Protein AF-A0A8T6LVA9-F1 (afdb_monomer)

Mean predicted aligned error: 9.47 Å

Secondary structure (DSSP, 8-state):
-----S-HHHHHHHHHGGGS--SS-GGGPPPSS-HHHH-GGGHHHHHHHHHHHHHHHHHHHH--HHHHHHHHHHHHHHHHHH--HHHHT---TT--HHHHHHHS-HHHHHHHHHHHHHHHHHHHHHHHH-TTTHHHHHHHHHHHHHHHHHHHHHHSS-TTTTTT--HHHHHHHHHHHHHHHHHHHHHHHHHHHHHHHHHHHHS--SSHHHHHHHHHHT--HHHHHHHHHHHHHHHHHHHHHHHHHHTSS---HHHHHHHHHHHHHHHHHHHHHHHHHHHHH-SS-----HHHHHHHHHHTT-SPP----

Nearest PDB structures (foldseek):
  6a94-assembly2_B  TM=1.632E-01  e=6.017E+00  Homo sapiens

Solvent-accessible surface area (backbone atoms only — not comparable to full-atom values): 16974 Å² total; per-residue (Å²): 136,85,89,78,79,92,61,69,63,65,60,52,55,64,62,62,56,72,76,78,58,66,97,64,59,60,88,76,48,73,55,94,57,69,43,40,79,80,39,73,87,35,41,67,55,30,54,36,50,26,41,43,50,44,53,50,55,49,44,71,74,66,57,49,71,67,54,56,51,44,48,49,40,41,43,50,16,48,48,40,58,70,64,38,70,55,62,62,62,26,58,63,87,88,47,60,70,71,64,26,64,74,67,50,56,70,68,49,51,51,37,43,53,51,13,53,53,29,46,53,48,31,53,53,48,50,42,68,76,30,70,56,40,29,69,60,52,52,48,52,55,50,41,51,54,47,45,35,50,16,29,40,43,33,30,73,84,30,52,56,61,78,60,90,63,54,73,79,60,34,48,69,16,49,52,44,45,52,54,42,52,52,52,52,52,49,50,56,46,16,52,53,40,33,50,54,49,48,44,61,73,78,51,66,53,94,49,65,65,61,32,53,50,56,53,56,62,65,59,53,64,31,56,52,50,50,51,52,50,36,55,50,26,48,46,48,13,21,39,21,42,32,46,24,60,52,67,42,66,44,74,49,52,68,29,44,54,46,17,52,55,30,42,53,55,30,49,60,47,52,50,49,65,50,46,53,58,42,66,73,56,58,86,87,53,73,73,41,38,65,69,59,50,50,53,48,34,54,75,70,62,72,53,82,76,77,83,87,125

Foldseek 3Di:
DDPDDPPPPVVVVVQVPQQPDDVDFLVVFFFPDPVVVVPVVCVVVSLLRSVLVSLVVSCVVPDDPLLVVLLVLQLLLLCLQQDAPCLQQLHDPVQDDPRRLVPDDPVNNVSNVSSVVSVVVSLVSCCVVQVQCNVVLVVVVVLLVLLLVLLLQQLVVPLPPPPPGDPVSNVSSVVSVVVSVVVLVQLVQLLVQLLVVLLVPPVDDPDPVSSVSSCSRSDCPNLVVLSVLLVVLSNLLSNLSSSQSSVSRNPPVVSSVSNSVSSSVSSVSSSSNSPSSDSNNRPDGHRGHPVVVVVVCVVVVNDPDPPDD

Structure (mmCIF, N/CA/C/O backbone):
data_AF-A0A8T6LVA9-F1
#
_entry.id   AF-A0A8T6LVA9-F1
#
loop_
_atom_site.group_PDB
_atom_site.id
_atom_site.type_symbol
_atom_site.label_atom_id
_atom_site.label_alt_id
_atom_site.label_comp_id
_atom_site.label_asym_id
_atom_site.label_entity_id
_atom_site.label_seq_id
_atom_site.pdbx_PDB_ins_code
_atom_site.Cartn_x
_atom_site.Cartn_y
_atom_site.Cartn_z
_atom_site.occupancy
_atom_site.B_iso_or_equiv
_atom_site.auth_seq_id
_atom_site.auth_comp_id
_atom_site.auth_asym_id
_atom_site.auth_atom_id
_atom_site.pdbx_PDB_model_num
ATOM 1 N N . MET A 1 1 ? 40.516 34.828 -22.899 1.00 38.91 1 MET A N 1
ATOM 2 C CA . MET A 1 1 ? 40.259 33.741 -23.861 1.00 38.91 1 MET A CA 1
ATOM 3 C C . MET A 1 1 ? 40.251 32.469 -23.042 1.00 38.91 1 MET A C 1
ATOM 5 O O . MET A 1 1 ? 41.207 32.229 -22.321 1.00 38.91 1 MET A O 1
ATOM 9 N N . SER A 1 2 ? 39.085 31.847 -22.993 1.00 31.59 2 SER A N 1
ATOM 10 C CA . SER A 1 2 ? 38.591 30.887 -22.008 1.00 31.59 2 SER A CA 1
ATOM 11 C C . SER A 1 2 ? 39.253 29.511 -22.097 1.00 31.59 2 SER A C 1
ATOM 13 O O . SER A 1 2 ? 39.227 28.889 -23.154 1.00 31.59 2 SER A O 1
ATOM 15 N N . GLU A 1 3 ? 39.754 29.010 -20.968 1.00 35.38 3 GLU A N 1
ATOM 16 C CA . GLU A 1 3 ? 39.828 27.572 -20.688 1.00 35.38 3 GLU A CA 1
ATOM 17 C C . GLU A 1 3 ? 38.582 27.204 -19.875 1.00 35.38 3 GLU A C 1
ATOM 19 O O . GLU A 1 3 ? 38.531 27.384 -18.659 1.00 35.38 3 GLU A O 1
ATOM 24 N N . GLU A 1 4 ? 37.537 26.753 -20.570 1.00 35.88 4 GLU A N 1
ATOM 25 C CA . GLU A 1 4 ? 36.336 26.186 -19.961 1.00 35.88 4 GLU A CA 1
ATOM 26 C C . GLU A 1 4 ? 36.408 24.652 -19.988 1.00 35.88 4 GLU A C 1
ATOM 28 O O . GLU A 1 4 ? 36.314 24.015 -21.032 1.00 35.88 4 GLU A O 1
ATOM 33 N N . VAL A 1 5 ? 36.592 24.086 -18.793 1.00 39.66 5 VAL A N 1
ATOM 34 C CA . VAL A 1 5 ? 35.784 23.000 -18.212 1.00 39.66 5 VAL A CA 1
ATOM 35 C C . VAL A 1 5 ? 35.449 21.815 -19.138 1.00 39.66 5 VAL A C 1
ATOM 37 O O . VAL A 1 5 ? 34.353 21.697 -19.679 1.00 39.66 5 VAL A O 1
ATOM 40 N N . SER A 1 6 ? 36.338 20.818 -19.175 1.00 43.78 6 SER A N 1
ATOM 41 C CA . SER A 1 6 ? 36.069 19.472 -19.710 1.00 43.78 6 SER A CA 1
ATOM 42 C C . SER A 1 6 ? 35.376 18.540 -18.694 1.00 43.78 6 SER A C 1
ATOM 44 O O . SER A 1 6 ? 35.713 17.361 -18.597 1.00 43.78 6 SER A O 1
ATOM 46 N N . ALA A 1 7 ? 34.434 19.057 -17.901 1.00 46.59 7 ALA A N 1
ATOM 47 C CA . ALA A 1 7 ? 33.734 18.296 -16.857 1.00 46.59 7 ALA A CA 1
ATOM 48 C C . ALA A 1 7 ? 32.294 17.808 -17.169 1.00 46.59 7 ALA A C 1
ATOM 50 O O . ALA A 1 7 ? 31.824 16.951 -16.420 1.00 46.59 7 ALA A O 1
ATOM 51 N N . PRO A 1 8 ? 31.557 18.247 -18.217 1.00 39.22 8 PRO A N 1
ATOM 52 C CA . PRO A 1 8 ? 30.156 17.831 -18.352 1.00 39.22 8 PRO A CA 1
ATOM 53 C C . PRO A 1 8 ? 29.971 16.461 -19.027 1.00 39.22 8 PRO A C 1
ATOM 55 O O . PRO A 1 8 ? 28.928 15.839 -18.845 1.00 39.22 8 PRO A O 1
ATOM 58 N N . LEU A 1 9 ? 30.964 15.953 -19.772 1.00 38.69 9 LEU A N 1
ATOM 59 C CA . LEU A 1 9 ? 30.794 14.717 -20.550 1.00 38.69 9 LEU A CA 1
ATOM 60 C C . LEU A 1 9 ? 30.955 13.436 -19.712 1.00 38.69 9 LEU A C 1
ATOM 62 O O . LEU A 1 9 ? 30.237 12.471 -19.933 1.00 38.69 9 LEU A O 1
ATOM 66 N N . GLN A 1 10 ? 31.854 13.417 -18.722 1.00 32.19 10 GLN A N 1
ATOM 67 C CA . GLN A 1 10 ? 32.074 12.220 -17.892 1.00 32.19 10 GLN A CA 1
ATOM 68 C C . GLN A 1 10 ? 30.939 11.967 -16.895 1.00 32.19 10 GLN A C 1
ATOM 70 O O . GLN A 1 10 ? 30.604 10.817 -16.636 1.00 32.19 10 GLN A O 1
ATOM 75 N N . VAL A 1 11 ? 30.301 13.020 -16.375 1.00 38.16 11 VAL A N 1
ATOM 76 C CA . VAL A 1 11 ? 29.155 12.864 -15.464 1.00 38.16 11 VAL A CA 1
ATOM 77 C C . VAL A 1 11 ? 27.911 12.399 -16.226 1.00 38.16 11 VAL A C 1
ATOM 79 O O . VAL A 1 11 ? 27.164 11.581 -15.705 1.00 38.16 11 VAL A O 1
ATOM 82 N N . ALA A 1 12 ? 27.712 12.846 -17.471 1.00 36.97 12 ALA A N 1
ATOM 83 C CA . ALA A 1 12 ? 26.594 12.399 -18.303 1.00 36.97 12 ALA A CA 1
ATOM 84 C C . ALA A 1 12 ? 26.735 10.928 -18.740 1.00 36.97 12 ALA A C 1
ATOM 86 O O . ALA A 1 12 ? 25.768 10.177 -18.656 1.00 36.97 12 ALA A O 1
ATOM 87 N N . VAL A 1 13 ? 27.947 10.493 -19.106 1.00 36.44 13 VAL A N 1
ATOM 88 C CA . VAL A 1 13 ? 28.208 9.100 -19.514 1.00 36.44 13 VAL A CA 1
ATOM 89 C C . VAL A 1 13 ? 28.093 8.126 -18.332 1.00 36.44 13 VAL A C 1
ATOM 91 O O . VAL A 1 13 ? 27.564 7.033 -18.503 1.00 36.44 13 VAL A O 1
ATOM 94 N N . MET A 1 14 ? 28.473 8.528 -17.111 1.00 34.03 14 MET A N 1
ATOM 95 C CA . MET A 1 14 ? 28.251 7.684 -15.923 1.00 34.03 14 MET A CA 1
ATOM 96 C C . MET A 1 14 ? 26.780 7.614 -15.475 1.00 34.03 14 MET A C 1
ATOM 98 O O . MET A 1 14 ? 26.413 6.698 -14.745 1.00 34.03 14 MET A O 1
ATOM 102 N N . VAL A 1 15 ? 25.928 8.561 -15.889 1.00 39.72 15 VAL A N 1
ATOM 103 C CA . VAL A 1 15 ? 24.480 8.537 -15.600 1.00 39.72 15 VAL A CA 1
ATOM 104 C C . VAL A 1 15 ? 23.711 7.717 -16.649 1.00 39.72 15 VAL A C 1
ATOM 106 O O . VAL A 1 15 ? 22.668 7.148 -16.332 1.00 39.72 15 VAL A O 1
ATOM 109 N N . GLU A 1 16 ? 24.242 7.584 -17.869 1.00 35.25 16 GLU A N 1
ATOM 110 C CA . GLU A 1 16 ? 23.698 6.710 -18.923 1.00 35.25 16 GLU A CA 1
ATOM 111 C C . GLU A 1 16 ? 23.949 5.206 -18.683 1.00 35.25 16 GLU A C 1
ATOM 113 O O . GLU A 1 16 ? 23.194 4.372 -19.188 1.00 35.25 16 GLU A O 1
ATOM 118 N N . GLU A 1 17 ? 24.966 4.830 -17.898 1.00 36.41 17 GLU A N 1
ATOM 119 C CA . GLU A 1 17 ? 25.334 3.420 -17.672 1.00 36.41 17 GLU A CA 1
ATOM 120 C C . GLU A 1 17 ? 24.403 2.644 -16.711 1.00 36.41 17 GLU A C 1
ATOM 122 O O . GLU A 1 17 ? 24.346 1.417 -16.795 1.00 36.41 17 GLU A O 1
ATOM 127 N N . ASP A 1 18 ? 23.618 3.300 -15.847 1.00 44.03 18 ASP A N 1
ATOM 128 C CA . ASP A 1 18 ? 22.876 2.610 -14.763 1.00 44.03 18 ASP A CA 1
ATOM 129 C C . ASP A 1 18 ? 21.529 1.974 -15.199 1.00 44.03 18 ASP A C 1
ATOM 131 O O . ASP A 1 18 ? 20.927 1.168 -14.477 1.00 44.03 18 ASP A O 1
ATOM 135 N N . HIS A 1 19 ? 21.045 2.285 -16.413 1.00 47.75 19 HIS A N 1
ATOM 136 C CA . HIS A 1 19 ? 19.786 1.725 -16.948 1.00 47.75 19 HIS A CA 1
ATOM 137 C C . HIS A 1 19 ? 19.984 0.515 -17.865 1.00 47.75 19 HIS A C 1
ATOM 139 O O . HIS A 1 19 ? 19.041 -0.243 -18.080 1.00 47.75 19 HIS A O 1
ATOM 145 N N . ARG A 1 20 ? 21.196 0.279 -18.388 1.00 45.16 20 ARG A N 1
ATOM 146 C CA . ARG A 1 20 ? 21.432 -0.787 -19.383 1.00 45.16 20 ARG A CA 1
ATOM 147 C C . ARG A 1 20 ? 21.745 -2.161 -18.799 1.00 45.16 20 ARG A C 1
ATOM 149 O O . ARG A 1 20 ? 21.709 -3.139 -19.542 1.00 45.16 20 ARG A O 1
ATOM 156 N N . VAL A 1 21 ? 21.998 -2.282 -17.497 1.00 56.56 21 VAL A N 1
ATOM 157 C CA . VAL A 1 21 ? 22.334 -3.579 -16.893 1.00 56.56 21 VAL A CA 1
ATOM 158 C C . VAL A 1 21 ? 21.580 -3.765 -15.579 1.00 56.56 21 VAL A C 1
ATOM 160 O O . VAL A 1 21 ? 22.126 -3.604 -14.490 1.00 56.56 21 VAL A O 1
ATOM 163 N N . LEU A 1 22 ? 20.297 -4.143 -15.670 1.00 68.44 22 LEU A N 1
ATOM 164 C CA . LEU A 1 22 ? 19.663 -4.860 -14.559 1.00 68.44 22 LEU A CA 1
ATOM 165 C C . LEU A 1 22 ? 20.602 -6.013 -14.149 1.00 68.44 22 LEU A C 1
ATOM 167 O O . LEU A 1 22 ? 21.120 -6.699 -15.033 1.00 68.44 22 LEU A O 1
ATOM 171 N N . PRO A 1 23 ? 20.829 -6.255 -12.844 1.00 71.88 23 PRO A N 1
ATOM 172 C CA . PRO A 1 23 ? 21.813 -7.242 -12.385 1.00 71.88 23 PRO A CA 1
ATOM 173 C C . PRO A 1 23 ? 21.495 -8.674 -12.844 1.00 71.88 23 PRO A C 1
ATOM 175 O O . PRO A 1 23 ? 22.362 -9.542 -12.834 1.00 71.88 23 PRO A O 1
ATOM 178 N N . PHE A 1 24 ? 20.245 -8.921 -13.228 1.00 80.94 24 PHE A N 1
ATOM 179 C CA . PHE A 1 24 ? 19.733 -10.139 -13.843 1.00 80.94 24 PHE A CA 1
ATOM 180 C C . PHE A 1 24 ? 18.467 -9.783 -14.635 1.00 80.94 24 PHE A C 1
ATOM 182 O O . PHE A 1 24 ? 17.826 -8.766 -14.348 1.00 80.94 24 PHE A O 1
ATOM 189 N N . ARG A 1 25 ? 18.093 -10.598 -15.626 1.00 80.75 25 ARG A N 1
ATOM 190 C CA . ARG A 1 25 ? 16.907 -10.354 -16.461 1.00 80.75 25 ARG A CA 1
ATOM 191 C C . ARG A 1 25 ? 15.698 -11.129 -15.945 1.00 80.75 25 ARG A C 1
ATOM 193 O O . ARG A 1 25 ? 15.844 -12.128 -15.240 1.00 80.75 25 ARG A O 1
ATOM 200 N N . LEU A 1 26 ? 14.493 -10.681 -16.297 1.00 81.12 26 LEU A N 1
ATOM 201 C CA . LEU A 1 26 ? 13.254 -11.362 -15.909 1.00 81.12 26 LEU A CA 1
ATOM 202 C C . LEU A 1 26 ? 13.193 -12.767 -16.520 1.00 81.12 26 LEU A C 1
ATOM 204 O O . LEU A 1 26 ? 12.783 -13.714 -15.852 1.00 81.12 26 LEU A O 1
ATOM 208 N N . ARG A 1 27 ? 13.664 -12.906 -17.764 1.00 81.12 27 ARG A N 1
ATOM 209 C CA . ARG A 1 27 ? 13.723 -14.182 -18.496 1.00 81.12 27 ARG A CA 1
ATOM 210 C C . ARG A 1 27 ? 14.639 -15.236 -17.870 1.00 81.12 27 ARG A C 1
ATOM 212 O O . ARG A 1 27 ? 14.467 -16.413 -18.157 1.00 81.12 27 ARG A O 1
ATOM 219 N N . ASP A 1 28 ? 15.573 -14.824 -17.014 1.00 83.56 28 ASP A N 1
ATOM 220 C CA . ASP A 1 28 ? 16.531 -15.729 -16.369 1.00 83.56 28 ASP A CA 1
ATOM 221 C C . ASP A 1 28 ? 15.982 -16.312 -15.052 1.00 83.56 28 ASP A C 1
ATOM 223 O O . ASP A 1 28 ? 16.679 -17.037 -14.339 1.00 83.56 28 ASP A O 1
ATOM 227 N N . ILE A 1 29 ? 14.746 -15.964 -14.669 1.00 84.12 29 ILE A N 1
ATOM 228 C CA . ILE A 1 29 ? 14.135 -16.410 -13.418 1.00 84.12 29 ILE A CA 1
ATOM 229 C C . ILE A 1 29 ? 13.177 -17.562 -13.666 1.00 84.12 29 ILE A C 1
ATOM 231 O O . ILE A 1 29 ? 12.133 -17.421 -14.294 1.00 84.12 29 ILE A O 1
ATOM 235 N N . GLU A 1 30 ? 13.501 -18.686 -13.045 1.00 82.38 30 GLU A N 1
ATOM 236 C CA . GLU A 1 30 ? 12.645 -19.865 -13.037 1.00 82.38 30 GLU A CA 1
ATOM 237 C C . GLU A 1 30 ? 11.486 -19.724 -12.028 1.00 82.38 30 GLU A C 1
ATOM 239 O O . GLU A 1 30 ? 11.637 -19.068 -10.978 1.00 82.38 30 GLU A O 1
ATOM 244 N N . PRO A 1 31 ? 10.322 -20.340 -12.302 1.00 79.94 31 PRO A N 1
ATOM 245 C CA . PRO A 1 31 ? 9.253 -20.469 -11.320 1.00 79.94 31 PRO A CA 1
ATOM 246 C C . PRO A 1 31 ? 9.705 -21.352 -10.146 1.00 79.94 31 PRO A C 1
ATOM 248 O O . PRO A 1 31 ? 10.634 -22.146 -10.253 1.00 79.94 31 PRO A O 1
ATOM 251 N N . PHE A 1 32 ? 9.075 -21.187 -8.983 1.00 78.50 32 PHE A N 1
ATOM 252 C CA . PHE A 1 32 ? 9.311 -22.081 -7.839 1.00 78.50 32 PHE A CA 1
ATOM 253 C C . PHE A 1 32 ? 8.374 -23.293 -7.881 1.00 78.50 32 PHE A C 1
ATOM 255 O O . PHE A 1 32 ? 8.733 -24.363 -7.402 1.00 78.50 32 PHE A O 1
ATOM 262 N N . PHE A 1 33 ? 7.190 -23.122 -8.473 1.00 78.75 33 PHE A N 1
ATOM 263 C CA . PHE A 1 33 ? 6.260 -24.201 -8.777 1.00 78.75 33 PHE A CA 1
ATOM 264 C C . PHE A 1 33 ? 5.791 -24.052 -10.220 1.00 78.75 33 PHE A C 1
ATOM 266 O O . PHE A 1 33 ? 5.372 -22.966 -10.610 1.00 78.75 33 PHE A O 1
ATOM 273 N N . GLU A 1 34 ? 5.832 -25.136 -10.987 1.00 82.19 34 GLU A N 1
ATOM 274 C CA . GLU A 1 34 ? 5.314 -25.164 -12.353 1.00 82.19 34 GLU A CA 1
ATOM 275 C C . GLU A 1 34 ? 3.838 -25.574 -12.329 1.00 82.19 34 GLU A C 1
ATOM 277 O O . GLU A 1 34 ? 3.474 -26.732 -12.523 1.00 82.19 34 GLU A O 1
ATOM 282 N N . PHE A 1 35 ? 2.938 -24.626 -12.059 1.00 77.69 35 PHE A N 1
ATOM 283 C CA . PHE A 1 35 ? 1.502 -24.911 -12.056 1.00 77.69 35 PHE A CA 1
ATOM 284 C C . PHE A 1 35 ? 0.995 -25.312 -13.448 1.00 77.69 35 PHE A C 1
ATOM 286 O O . PHE A 1 35 ? -0.009 -26.023 -13.560 1.00 77.69 35 PHE A O 1
ATOM 293 N N . SER A 1 36 ? 1.692 -24.901 -14.511 1.00 79.12 36 SER A N 1
ATOM 294 C CA . SER A 1 36 ? 1.425 -25.346 -15.879 1.00 79.12 36 SER A CA 1
ATOM 295 C C . SER A 1 36 ? 1.633 -26.845 -16.110 1.00 79.12 36 SER A C 1
ATOM 297 O O . SER A 1 36 ? 0.965 -27.380 -16.997 1.00 79.12 36 SER A O 1
ATOM 299 N N . GLU A 1 37 ? 2.446 -27.538 -15.300 1.00 81.81 37 GLU A N 1
ATOM 300 C CA . GLU A 1 37 ? 2.548 -29.006 -15.342 1.00 81.81 37 GLU A CA 1
ATOM 301 C C . GLU A 1 37 ? 1.251 -29.682 -14.875 1.00 81.81 37 GLU A C 1
ATOM 303 O O . GLU A 1 37 ? 0.892 -30.752 -15.365 1.00 81.81 37 GLU A O 1
ATOM 308 N N . ILE A 1 38 ? 0.513 -29.046 -13.956 1.00 82.50 38 ILE A N 1
ATOM 309 C CA . ILE A 1 38 ? -0.763 -29.564 -13.446 1.00 82.50 38 ILE A CA 1
ATOM 310 C C . ILE A 1 38 ? -1.884 -29.292 -14.453 1.00 82.50 38 ILE A C 1
ATOM 312 O O . ILE A 1 38 ? -2.673 -30.184 -14.771 1.00 82.50 38 ILE A O 1
ATOM 316 N N . HIS A 1 39 ? -1.996 -28.052 -14.942 1.00 81.25 39 HIS A N 1
ATOM 317 C CA . HIS A 1 39 ? -3.005 -27.689 -15.936 1.00 81.25 39 HIS A CA 1
ATOM 318 C C . HIS A 1 39 ? -2.609 -26.432 -16.723 1.00 81.25 39 HIS A C 1
ATOM 320 O O . HIS A 1 39 ? -2.265 -25.406 -16.139 1.00 81.25 39 HIS A O 1
ATOM 326 N N . ALA A 1 40 ? -2.777 -26.445 -18.051 1.00 80.19 40 ALA A N 1
ATOM 327 C CA . ALA A 1 40 ? -2.378 -25.338 -18.937 1.00 80.19 40 ALA A CA 1
ATOM 328 C C . ALA A 1 40 ? -3.017 -23.974 -18.585 1.00 80.19 40 ALA A C 1
ATOM 330 O O . ALA A 1 40 ? -2.428 -22.920 -18.827 1.00 80.19 40 ALA A O 1
ATOM 331 N N . VAL A 1 41 ? -4.205 -23.987 -17.970 1.00 83.31 41 VAL A N 1
ATOM 332 C CA . VAL A 1 41 ? -4.912 -22.777 -17.495 1.00 83.31 41 VAL A CA 1
ATOM 333 C C . VAL A 1 41 ? -4.149 -22.055 -16.375 1.00 83.31 41 VAL A C 1
ATOM 335 O O . VAL A 1 41 ? -4.347 -20.859 -16.185 1.00 83.31 41 VAL A O 1
ATOM 338 N N . ALA A 1 42 ? -3.252 -22.737 -15.660 1.00 81.69 42 ALA A N 1
ATOM 339 C CA . ALA A 1 42 ? -2.489 -22.161 -14.557 1.00 81.69 42 ALA A CA 1
ATOM 340 C C . ALA A 1 42 ? -1.196 -21.443 -14.991 1.00 81.69 42 ALA A C 1
ATOM 342 O O . ALA A 1 42 ? -0.555 -20.797 -14.168 1.00 81.69 42 ALA A O 1
ATOM 343 N N . LYS A 1 43 ? -0.852 -21.447 -16.286 1.00 82.81 43 LYS A N 1
ATOM 344 C CA . LYS A 1 43 ? 0.319 -20.736 -16.838 1.00 82.81 43 LYS A CA 1
ATOM 345 C C . LYS A 1 43 ? 0.435 -19.245 -16.439 1.00 82.81 43 LYS A C 1
ATOM 347 O O . LYS A 1 43 ? 1.557 -18.771 -16.233 1.00 82.81 43 LYS A O 1
ATOM 352 N N . PRO A 1 44 ? -0.660 -18.466 -16.297 1.00 84.69 44 PRO A N 1
ATOM 353 C CA . PRO A 1 44 ? -0.568 -17.093 -15.797 1.00 84.69 44 PRO A CA 1
ATOM 354 C C . PRO A 1 44 ? -0.042 -16.994 -14.357 1.00 84.69 44 PRO A C 1
ATOM 356 O O . PRO A 1 44 ? 0.596 -15.997 -14.026 1.00 84.69 44 PRO A O 1
ATOM 359 N N . LEU A 1 45 ? -0.275 -18.010 -13.516 1.00 84.19 45 LEU A N 1
ATOM 360 C CA . LEU A 1 45 ? 0.230 -18.052 -12.140 1.00 84.19 45 LEU A CA 1
ATOM 361 C C . LEU A 1 45 ? 1.746 -18.254 -12.110 1.00 84.19 45 LEU A C 1
ATOM 363 O O . LEU A 1 45 ? 2.417 -17.580 -11.332 1.00 84.19 45 LEU A O 1
ATOM 367 N N . ASP A 1 46 ? 2.285 -19.090 -13.000 1.00 85.69 46 ASP A N 1
ATOM 368 C CA . ASP A 1 46 ? 3.736 -19.272 -13.154 1.00 85.69 46 ASP A CA 1
ATOM 369 C C . ASP A 1 46 ? 4.402 -17.947 -13.543 1.00 85.69 46 ASP A C 1
ATOM 371 O O . ASP A 1 46 ? 5.382 -17.520 -12.936 1.00 85.69 46 ASP A O 1
ATOM 375 N N . THR A 1 47 ? 3.804 -17.239 -14.508 1.00 85.75 47 THR A N 1
ATOM 376 C CA . THR A 1 47 ? 4.299 -15.927 -14.961 1.00 85.75 47 THR A CA 1
ATOM 377 C C . THR A 1 47 ? 4.267 -14.907 -13.823 1.00 85.75 47 THR A C 1
ATOM 379 O O . THR A 1 47 ? 5.236 -14.187 -13.591 1.00 85.75 47 THR A O 1
ATOM 382 N N . LEU A 1 48 ? 3.163 -14.868 -13.072 1.00 88.62 48 LEU A N 1
ATOM 383 C CA . LEU A 1 48 ? 3.012 -13.975 -11.931 1.00 88.62 48 LEU A CA 1
ATOM 384 C C . LEU A 1 48 ? 4.049 -14.271 -10.840 1.00 88.62 48 LEU A C 1
ATOM 386 O O . LEU A 1 48 ? 4.646 -13.347 -10.290 1.00 88.62 48 LEU A O 1
ATOM 390 N N . GLN A 1 49 ? 4.280 -15.548 -10.535 1.00 88.94 49 GLN A N 1
ATOM 391 C CA . GLN A 1 49 ? 5.263 -15.973 -9.546 1.00 88.94 49 GLN A CA 1
ATOM 392 C C . GLN A 1 49 ? 6.677 -15.530 -9.936 1.00 88.94 49 GLN A C 1
ATOM 394 O O . GLN A 1 49 ? 7.400 -14.992 -9.095 1.00 88.94 49 GLN A O 1
ATOM 399 N N . VAL A 1 50 ? 7.059 -15.728 -11.200 1.00 89.94 50 VAL A N 1
ATOM 400 C CA . VAL A 1 50 ? 8.356 -15.302 -11.740 1.00 89.94 50 VAL A CA 1
ATOM 401 C C . VAL A 1 50 ? 8.522 -13.787 -11.622 1.00 89.94 50 VAL A C 1
ATOM 403 O O . VAL A 1 50 ? 9.527 -13.327 -11.081 1.00 89.94 50 VAL A O 1
ATOM 406 N N . GLU A 1 51 ? 7.516 -13.006 -12.025 1.00 90.44 51 GLU A N 1
ATOM 407 C CA . GLU A 1 51 ? 7.552 -11.542 -11.932 1.00 90.44 51 GLU A CA 1
ATOM 408 C C . GLU A 1 51 ? 7.634 -11.042 -10.481 1.00 90.44 51 GLU A C 1
ATOM 410 O O . GLU A 1 51 ? 8.440 -10.167 -10.166 1.00 90.44 51 GLU A O 1
ATOM 415 N N . LEU A 1 52 ? 6.863 -11.620 -9.557 1.00 90.94 52 LEU A N 1
ATOM 416 C CA . LEU A 1 52 ? 6.933 -11.257 -8.137 1.00 90.94 52 LEU A CA 1
ATOM 417 C C . LEU A 1 52 ? 8.292 -11.618 -7.523 1.00 90.94 52 LEU A C 1
ATOM 419 O O . LEU A 1 52 ? 8.835 -10.867 -6.704 1.00 90.94 52 LEU A O 1
ATOM 423 N N . ARG A 1 53 ? 8.874 -12.749 -7.937 1.00 89.88 53 ARG A N 1
ATOM 424 C CA . ARG A 1 53 ? 10.207 -13.184 -7.506 1.00 89.88 53 ARG A CA 1
ATOM 425 C C . ARG A 1 53 ? 11.289 -12.255 -8.048 1.00 89.88 53 ARG A C 1
ATOM 427 O O . ARG A 1 53 ? 12.187 -11.890 -7.289 1.00 89.88 53 ARG A O 1
ATOM 434 N N . PHE A 1 54 ? 11.186 -11.852 -9.313 1.00 90.56 54 PHE A N 1
ATOM 435 C CA . PHE A 1 54 ? 12.050 -10.852 -9.936 1.00 90.56 54 PHE A CA 1
ATOM 436 C C . PHE A 1 54 ? 12.040 -9.550 -9.141 1.00 90.56 54 PHE A C 1
ATOM 438 O O . PHE A 1 54 ? 13.084 -9.111 -8.660 1.00 90.56 54 PHE A O 1
ATOM 445 N N . GLN A 1 55 ? 10.849 -8.989 -8.923 1.00 91.50 55 GLN A N 1
ATOM 446 C CA . GLN A 1 55 ? 10.662 -7.730 -8.205 1.00 91.50 55 GLN A CA 1
ATOM 447 C C . GLN A 1 55 ? 11.225 -7.795 -6.787 1.00 91.50 55 GLN A C 1
ATOM 449 O O . GLN A 1 55 ? 11.947 -6.894 -6.366 1.00 91.50 55 GLN A O 1
ATOM 454 N N . SER A 1 56 ? 10.950 -8.888 -6.073 1.00 89.38 56 SER A N 1
ATOM 455 C CA . SER A 1 56 ? 11.426 -9.079 -4.703 1.00 89.38 56 SER A CA 1
ATOM 456 C C . SER A 1 56 ? 12.949 -9.184 -4.646 1.00 89.38 56 SER A C 1
ATOM 458 O O . SER A 1 56 ? 13.584 -8.462 -3.881 1.00 89.38 56 SER A O 1
ATOM 460 N N . LYS A 1 57 ? 13.565 -10.036 -5.480 1.00 89.94 57 LYS A N 1
ATOM 461 C CA . LYS A 1 57 ? 15.031 -10.166 -5.540 1.00 89.94 57 LYS A CA 1
ATOM 462 C C . LYS A 1 57 ? 15.695 -8.838 -5.895 1.00 89.94 57 LYS A C 1
ATOM 464 O O . LYS A 1 57 ? 16.696 -8.480 -5.278 1.00 89.94 57 LYS A O 1
ATOM 469 N N . LEU A 1 58 ? 15.125 -8.111 -6.855 1.00 89.12 58 LEU A N 1
ATOM 470 C CA . LEU A 1 58 ? 15.660 -6.831 -7.297 1.00 89.12 58 LEU A CA 1
ATOM 471 C C . LEU A 1 58 ? 15.566 -5.794 -6.173 1.00 89.12 58 LEU A C 1
ATOM 473 O O . LEU A 1 58 ? 16.529 -5.071 -5.936 1.00 89.12 58 LEU A O 1
ATOM 477 N N . ALA A 1 59 ? 14.454 -5.771 -5.431 1.00 89.50 59 ALA A N 1
ATOM 478 C CA . ALA A 1 59 ? 14.282 -4.901 -4.272 1.00 89.50 59 ALA A CA 1
ATOM 479 C C . ALA A 1 59 ? 15.334 -5.187 -3.194 1.00 89.50 59 ALA A C 1
ATOM 481 O O . ALA A 1 59 ? 16.028 -4.272 -2.765 1.00 89.50 59 ALA A O 1
ATOM 482 N N . PHE A 1 60 ? 15.528 -6.450 -2.806 1.00 88.06 60 PHE A N 1
ATOM 483 C CA . PHE A 1 60 ? 16.512 -6.806 -1.777 1.00 88.06 60 PHE A CA 1
ATOM 484 C C . PHE A 1 60 ? 17.952 -6.434 -2.146 1.00 88.06 60 PHE A C 1
ATOM 486 O O . PHE A 1 60 ? 18.727 -6.088 -1.258 1.00 88.06 60 PHE A O 1
ATOM 493 N N . GLN A 1 61 ? 18.314 -6.496 -3.429 1.00 87.06 61 GLN A N 1
ATOM 494 C CA . GLN A 1 61 ? 19.651 -6.109 -3.885 1.00 87.06 61 GLN A CA 1
ATOM 495 C C . GLN A 1 61 ? 19.812 -4.593 -4.040 1.00 87.06 61 GLN A C 1
ATOM 497 O O . GLN A 1 61 ? 20.885 -4.063 -3.766 1.00 87.06 61 GLN A O 1
ATOM 502 N N . ALA A 1 62 ? 18.761 -3.891 -4.467 1.00 87.88 62 ALA A N 1
ATOM 503 C CA . ALA A 1 62 ? 18.819 -2.460 -4.759 1.00 87.88 62 ALA A CA 1
ATOM 504 C C . ALA A 1 62 ? 18.513 -1.563 -3.548 1.00 87.88 62 ALA A C 1
ATOM 506 O O . ALA A 1 62 ? 18.905 -0.395 -3.526 1.00 87.88 62 ALA A O 1
ATOM 507 N N . TRP A 1 63 ? 17.777 -2.058 -2.550 1.00 91.62 63 TRP A N 1
ATOM 508 C CA . TRP A 1 63 ? 17.355 -1.249 -1.410 1.00 91.62 63 TRP A CA 1
ATOM 509 C C . TRP A 1 63 ? 18.530 -0.928 -0.492 1.00 91.62 63 TRP A C 1
ATOM 511 O O . TRP A 1 63 ? 19.031 -1.765 0.259 1.00 91.62 63 TRP A O 1
ATOM 521 N N . THR A 1 64 ? 18.922 0.342 -0.508 1.00 91.00 64 THR A N 1
ATOM 522 C CA . THR A 1 64 ? 19.895 0.897 0.431 1.00 91.00 64 THR A CA 1
ATOM 523 C C . THR A 1 64 ? 19.316 0.987 1.846 1.00 91.00 64 THR A C 1
ATOM 525 O O . THR A 1 64 ? 18.109 0.855 2.072 1.00 91.00 64 THR A O 1
ATOM 528 N N . LYS A 1 65 ? 20.177 1.278 2.831 1.00 93.38 65 LYS A N 1
ATOM 529 C CA . LYS A 1 65 ? 19.769 1.480 4.235 1.00 93.38 65 LYS A CA 1
ATOM 530 C C . LYS A 1 65 ? 18.640 2.508 4.388 1.00 93.38 65 LYS A C 1
ATOM 532 O O . LYS A 1 65 ? 17.820 2.371 5.288 1.00 93.38 65 LYS A O 1
ATOM 537 N N . GLU A 1 66 ? 18.568 3.506 3.508 1.00 94.06 66 GLU A N 1
ATOM 538 C CA . GLU A 1 66 ? 17.535 4.544 3.560 1.00 94.06 66 GLU A CA 1
ATOM 539 C C . GLU A 1 66 ? 16.121 3.996 3.324 1.00 94.06 66 GLU A C 1
ATOM 541 O O . GLU A 1 66 ? 15.184 4.429 4.000 1.00 94.06 66 GLU A O 1
ATOM 546 N N . TYR A 1 67 ? 15.963 3.018 2.425 1.00 93.81 67 TYR A N 1
ATOM 547 C CA . TYR A 1 67 ? 14.680 2.351 2.176 1.00 93.81 67 TYR A CA 1
ATOM 548 C C . TYR A 1 67 ? 14.218 1.580 3.412 1.00 93.81 67 TYR A C 1
ATOM 550 O O . TYR A 1 67 ? 13.080 1.735 3.853 1.00 93.81 67 TYR A O 1
ATOM 558 N N . TRP A 1 68 ? 15.126 0.817 4.024 1.00 95.19 68 TRP A N 1
ATOM 559 C CA . TRP A 1 68 ? 14.839 0.033 5.227 1.00 95.19 68 TRP A CA 1
ATOM 560 C C . TRP A 1 68 ? 14.514 0.904 6.441 1.00 95.19 68 TRP A C 1
ATOM 562 O O . T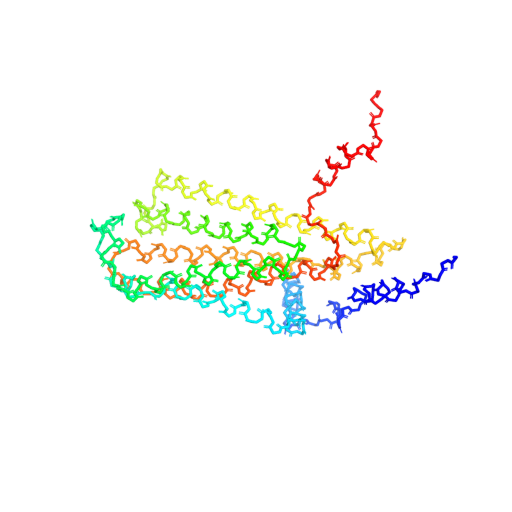RP A 1 68 ? 13.572 0.608 7.173 1.00 95.19 68 TRP A O 1
ATOM 572 N N . ILE A 1 69 ? 15.241 2.010 6.633 1.00 96.50 69 ILE A N 1
ATOM 573 C CA . ILE A 1 69 ? 14.938 2.987 7.689 1.00 96.50 69 ILE A CA 1
ATOM 574 C C . ILE A 1 69 ? 13.559 3.605 7.454 1.00 96.50 69 ILE A C 1
ATOM 576 O O . ILE A 1 69 ? 12.763 3.696 8.383 1.00 96.50 69 ILE A O 1
ATOM 580 N N . THR A 1 70 ? 13.246 3.987 6.214 1.00 96.94 70 THR A N 1
ATOM 581 C CA . THR A 1 70 ? 11.945 4.580 5.868 1.00 96.94 70 THR A CA 1
ATOM 582 C C . THR A 1 70 ? 10.799 3.601 6.115 1.00 96.94 70 THR A C 1
ATOM 584 O O . THR A 1 70 ? 9.793 3.978 6.712 1.00 96.94 70 THR A O 1
ATOM 587 N N . LEU A 1 71 ? 10.970 2.329 5.747 1.00 96.81 71 LEU A N 1
ATOM 588 C CA . LEU A 1 71 ? 10.029 1.256 6.068 1.00 96.81 71 LEU A CA 1
ATOM 589 C C . LEU A 1 71 ? 9.831 1.122 7.582 1.00 96.81 71 LEU A C 1
ATOM 591 O O . LEU A 1 71 ? 8.692 1.092 8.045 1.00 96.81 71 LEU A O 1
ATOM 595 N N . GLY A 1 72 ? 10.922 1.098 8.351 1.00 97.31 72 GLY A N 1
ATOM 596 C CA . GLY A 1 72 ? 10.876 1.031 9.811 1.00 97.31 72 GLY A CA 1
ATOM 597 C C . GLY A 1 72 ? 10.122 2.206 10.437 1.00 97.31 72 GLY A C 1
ATOM 598 O O . GLY A 1 72 ? 9.278 1.989 11.303 1.00 97.31 72 GLY A O 1
ATOM 599 N N . ILE A 1 73 ? 10.362 3.434 9.959 1.00 97.94 73 ILE A N 1
ATOM 600 C CA . ILE A 1 73 ? 9.645 4.639 10.405 1.00 97.94 73 ILE A CA 1
ATOM 601 C C . ILE A 1 73 ? 8.149 4.511 10.114 1.00 97.94 73 ILE A C 1
ATOM 603 O O . ILE A 1 73 ? 7.346 4.773 11.003 1.00 97.94 73 ILE A O 1
ATOM 607 N N . GLY A 1 74 ? 7.768 4.078 8.908 1.00 97.75 74 GLY A N 1
ATOM 608 C CA . GLY A 1 74 ? 6.361 3.893 8.548 1.00 97.75 74 GLY A CA 1
ATOM 609 C C . GLY A 1 74 ? 5.670 2.860 9.439 1.00 97.75 74 GLY A C 1
ATOM 610 O O . GLY A 1 74 ? 4.609 3.135 9.999 1.00 97.75 74 GLY A O 1
ATOM 611 N N . VAL A 1 75 ? 6.281 1.683 9.618 1.00 98.06 75 VAL A N 1
ATOM 612 C CA . VAL A 1 75 ? 5.730 0.618 10.476 1.00 98.06 75 VAL A CA 1
ATOM 613 C C . VAL A 1 75 ? 5.602 1.096 11.919 1.00 98.06 75 VAL A C 1
ATOM 615 O O . VAL A 1 75 ? 4.563 0.887 12.541 1.00 98.06 75 VAL A O 1
ATOM 618 N N . LEU A 1 76 ? 6.613 1.791 12.440 1.00 97.69 76 LEU A N 1
ATOM 619 C CA . LEU A 1 76 ? 6.574 2.351 13.786 1.00 97.69 76 LEU A CA 1
ATOM 620 C C . LEU A 1 76 ? 5.490 3.429 13.927 1.00 97.69 76 LEU A C 1
ATOM 622 O O . LEU A 1 76 ? 4.765 3.423 14.919 1.00 97.69 76 LEU A O 1
ATOM 626 N N . ALA A 1 77 ? 5.333 4.312 12.936 1.00 97.62 77 ALA A N 1
ATOM 627 C CA . ALA A 1 77 ? 4.278 5.324 12.907 1.00 97.62 77 ALA A CA 1
ATOM 628 C C . ALA A 1 77 ? 2.890 4.680 12.996 1.00 97.62 77 ALA A C 1
ATOM 630 O O . ALA A 1 77 ? 2.061 5.100 13.805 1.00 97.62 77 ALA A O 1
ATOM 631 N N . PHE A 1 78 ? 2.661 3.628 12.207 1.00 97.69 78 PHE A N 1
ATOM 632 C CA . PHE A 1 78 ? 1.415 2.873 12.215 1.00 97.69 78 PHE A CA 1
ATOM 633 C C . PHE A 1 78 ? 1.163 2.200 13.569 1.00 97.69 78 PHE A C 1
ATOM 635 O O . PHE A 1 78 ? 0.119 2.428 14.170 1.00 97.69 78 PHE A O 1
ATOM 642 N N . LEU A 1 79 ? 2.130 1.447 14.104 1.00 96.88 79 LEU A N 1
ATOM 643 C CA . LEU A 1 79 ? 1.963 0.747 15.384 1.00 96.88 79 LEU A CA 1
ATOM 644 C C . LEU A 1 79 ? 1.719 1.710 16.554 1.00 96.88 79 LEU A C 1
ATOM 646 O O . LEU A 1 79 ? 0.835 1.459 17.371 1.00 96.88 79 LEU A O 1
ATOM 650 N N . LEU A 1 80 ? 2.445 2.833 16.609 1.00 95.62 80 LEU A N 1
ATOM 651 C CA . LEU A 1 80 ? 2.220 3.877 17.613 1.00 95.62 80 LEU A CA 1
ATOM 652 C C . LEU A 1 80 ? 0.841 4.534 17.472 1.00 95.62 80 LEU A C 1
ATOM 654 O O . LEU A 1 80 ? 0.285 4.987 18.467 1.00 95.62 80 LEU A O 1
ATOM 658 N N . GLY A 1 81 ? 0.283 4.607 16.265 1.00 93.00 81 GLY A N 1
ATOM 659 C CA . GLY A 1 81 ? -1.064 5.137 16.049 1.00 93.00 81 GLY A CA 1
ATOM 660 C C . GLY A 1 81 ? -2.158 4.138 16.428 1.00 93.00 81 GLY A C 1
ATOM 661 O O . GLY A 1 81 ? -3.176 4.520 17.000 1.00 93.00 81 GLY A O 1
ATOM 662 N N . SER A 1 82 ? -1.938 2.856 16.137 1.00 93.19 82 SER A N 1
ATOM 663 C CA . SER A 1 82 ? -2.948 1.806 16.282 1.00 93.19 82 SER A CA 1
ATOM 664 C C . SER A 1 82 ? -3.018 1.199 17.684 1.00 93.19 82 SER A C 1
ATOM 666 O O . SER A 1 82 ? -4.086 0.754 18.095 1.00 93.19 82 SER A O 1
ATOM 668 N N . VAL A 1 83 ? -1.910 1.152 18.430 1.00 92.88 83 VAL A N 1
ATOM 669 C CA . VAL A 1 83 ? -1.841 0.474 19.736 1.00 92.88 83 VAL A CA 1
ATOM 670 C C . VAL A 1 83 ? -1.801 1.498 20.860 1.00 92.88 83 VAL A C 1
ATOM 672 O O . VAL A 1 83 ? -0.719 1.905 21.259 1.00 92.88 83 VAL A O 1
ATOM 675 N N . SER A 1 84 ? -2.944 1.908 21.414 1.00 89.38 84 SER A N 1
ATOM 676 C CA . SER A 1 84 ? -2.971 2.815 22.573 1.00 89.38 84 SER A CA 1
ATOM 677 C C . SER A 1 84 ? -3.804 2.259 23.734 1.00 89.38 84 SER A C 1
ATOM 679 O O . SER A 1 84 ? -4.787 1.552 23.496 1.00 89.38 84 SER A O 1
ATOM 681 N N . PRO A 1 85 ? -3.462 2.591 24.996 1.00 85.88 85 PRO A N 1
ATOM 682 C CA . PRO A 1 85 ? -4.270 2.201 26.152 1.00 85.88 85 PRO A CA 1
ATOM 683 C C . PRO A 1 85 ? -5.717 2.707 26.082 1.00 85.88 85 PRO A C 1
ATOM 685 O O . PRO A 1 85 ? -6.615 2.028 26.562 1.00 85.88 85 PRO A O 1
ATOM 688 N N . GLU A 1 86 ? -5.947 3.865 25.456 1.00 86.31 86 GLU A N 1
ATOM 689 C CA . GLU A 1 86 ? -7.287 4.442 25.260 1.00 86.31 86 GLU A CA 1
ATOM 690 C C . GLU A 1 86 ? -8.122 3.640 24.258 1.00 86.31 86 GLU A C 1
ATOM 692 O O . GLU A 1 86 ? -9.316 3.436 24.452 1.00 86.31 86 GLU A O 1
ATOM 697 N N . ILE A 1 87 ? -7.491 3.160 23.183 1.00 86.31 87 ILE A N 1
ATOM 698 C CA . ILE A 1 87 ? -8.155 2.325 22.177 1.00 86.31 87 ILE A CA 1
ATOM 699 C C . ILE A 1 87 ? -8.477 0.948 22.770 1.00 86.31 87 ILE A C 1
ATOM 701 O O . ILE A 1 87 ? -9.562 0.418 22.550 1.00 86.31 87 ILE A O 1
ATOM 705 N N . LEU A 1 88 ? -7.550 0.381 23.547 1.00 87.75 88 LEU A N 1
ATOM 706 C CA . LEU A 1 88 ? -7.708 -0.938 24.163 1.00 87.75 88 LEU A CA 1
ATOM 707 C C . LEU A 1 88 ? -8.661 -0.947 25.364 1.00 87.75 88 LEU A C 1
ATOM 709 O O . LEU A 1 88 ? -9.187 -2.002 25.698 1.00 87.75 88 LEU A O 1
ATOM 713 N N . SER A 1 89 ? -8.888 0.194 26.017 1.00 85.38 89 SER A N 1
ATOM 714 C CA . SER A 1 89 ? -9.881 0.318 27.091 1.00 85.38 89 SER A CA 1
ATOM 715 C C . SER A 1 89 ? -11.290 0.618 26.572 1.00 85.38 89 SER A C 1
ATOM 717 O O . SER A 1 89 ? -12.234 0.611 27.359 1.00 85.38 89 SER A O 1
ATOM 719 N N . GLY A 1 90 ? -11.434 0.915 25.274 1.00 79.69 90 GLY A N 1
ATOM 720 C CA . GLY A 1 90 ? -12.690 1.349 24.659 1.00 79.69 90 GLY A CA 1
ATOM 721 C C . GLY A 1 90 ? -13.014 2.836 24.852 1.00 79.69 90 GLY A C 1
ATOM 722 O O . GLY A 1 90 ? -13.820 3.394 24.102 1.00 79.69 90 GLY A O 1
ATOM 723 N N . GLY A 1 91 ? -12.343 3.497 25.801 1.00 79.00 91 GLY A N 1
ATOM 724 C CA . GLY A 1 91 ? -12.514 4.913 26.109 1.00 79.00 91 GLY A CA 1
ATOM 725 C C . GLY A 1 91 ? -13.915 5.291 26.610 1.00 79.00 91 GLY A C 1
ATOM 726 O O . GLY A 1 91 ? -14.784 4.459 26.861 1.00 79.00 91 GLY A O 1
ATOM 727 N N . ASP A 1 92 ? -14.143 6.596 26.762 1.00 80.75 92 ASP A N 1
ATOM 728 C CA . ASP A 1 92 ? -15.436 7.160 27.158 1.00 80.75 92 ASP A CA 1
ATOM 729 C C . ASP A 1 92 ? -16.107 7.844 25.959 1.00 80.75 92 ASP A C 1
ATOM 731 O O . ASP A 1 92 ? -15.829 9.000 25.634 1.00 80.75 92 ASP A O 1
ATOM 735 N N . ALA A 1 93 ? -17.028 7.131 25.305 1.00 74.06 93 ALA A N 1
ATOM 736 C CA . ALA A 1 93 ? -17.719 7.611 24.105 1.00 74.06 93 ALA A CA 1
ATOM 737 C C . ALA A 1 93 ? -18.618 8.843 24.339 1.00 74.06 93 ALA A C 1
ATOM 739 O O . ALA A 1 93 ? -19.103 9.433 23.372 1.00 74.06 93 ALA A O 1
ATOM 740 N N . SER A 1 94 ? -18.865 9.237 25.595 1.00 80.25 94 SER A N 1
ATOM 741 C CA . SER A 1 94 ? -19.627 10.450 25.912 1.00 80.25 94 SER A CA 1
ATOM 742 C C . SER A 1 94 ? -18.796 11.731 25.773 1.00 80.25 94 SER A C 1
ATOM 744 O O . SER A 1 94 ? -19.356 12.823 25.648 1.00 80.25 94 SER A O 1
ATOM 746 N N . LYS A 1 95 ? -17.463 11.616 25.746 1.00 83.31 95 LYS A N 1
ATOM 747 C CA . LYS A 1 95 ? -16.539 12.749 25.666 1.00 83.31 95 LYS A CA 1
ATOM 748 C C . LYS A 1 95 ? -15.990 12.888 24.252 1.00 83.31 95 LYS A C 1
ATOM 750 O O . LYS A 1 95 ? -15.130 12.131 23.818 1.00 83.31 95 LYS A O 1
ATOM 755 N N . ILE A 1 96 ? -16.467 13.906 23.541 1.00 81.94 96 ILE A N 1
ATOM 756 C CA . ILE A 1 96 ? -16.060 14.211 22.163 1.00 81.94 96 ILE A CA 1
ATOM 757 C C . ILE A 1 96 ? -15.399 15.592 22.060 1.00 81.94 96 ILE A C 1
ATOM 759 O O . ILE A 1 96 ? -15.522 16.433 22.953 1.00 81.94 96 ILE A O 1
ATOM 763 N N . GLY A 1 97 ? -14.685 15.837 20.959 1.00 83.25 97 GLY A N 1
ATOM 764 C CA . GLY A 1 97 ? -14.051 17.129 20.6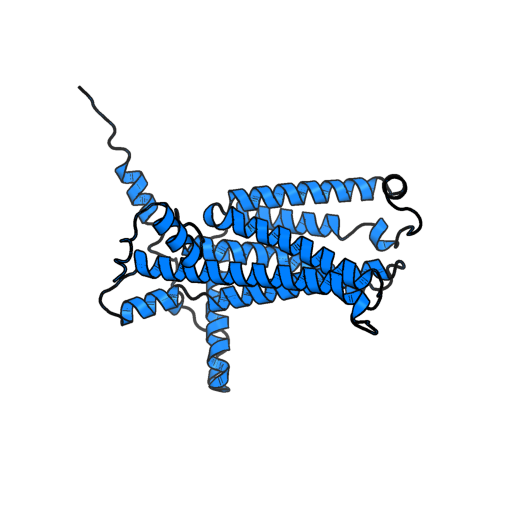78 1.00 83.25 97 GLY A CA 1
ATOM 765 C C . GLY A 1 97 ? -12.945 17.492 21.676 1.00 83.25 97 GLY A C 1
ATOM 766 O O . GLY A 1 97 ? -12.186 16.631 22.114 1.00 83.25 97 GLY A O 1
ATOM 767 N N . LEU A 1 98 ? -12.858 18.775 22.046 1.00 84.69 98 LEU A N 1
ATOM 768 C CA . LEU A 1 98 ? -11.831 19.286 22.968 1.00 84.69 98 LEU A CA 1
ATOM 769 C C . LEU A 1 98 ? -11.912 18.641 24.360 1.00 84.69 98 LEU A C 1
ATOM 771 O O . LEU A 1 98 ? -10.885 18.369 24.975 1.00 84.69 98 LEU A O 1
ATOM 775 N N . THR A 1 99 ? -13.123 18.351 24.840 1.00 85.88 99 THR A N 1
ATOM 776 C CA . THR A 1 99 ? -13.332 17.678 26.129 1.00 85.88 99 THR A CA 1
ATOM 777 C C . THR A 1 99 ? -12.842 16.232 26.092 1.00 85.88 99 THR A C 1
ATOM 779 O O . THR A 1 99 ? -12.243 15.774 27.061 1.00 85.88 99 THR A O 1
ATOM 782 N N . GLY A 1 100 ? -13.035 15.537 24.964 1.00 83.88 100 GLY A N 1
ATOM 783 C CA . GLY A 1 100 ? -12.449 14.216 24.723 1.00 83.88 100 GLY A CA 1
ATOM 784 C C . GLY A 1 100 ? -10.921 14.265 24.717 1.00 83.88 100 GLY A C 1
ATOM 785 O O . GLY A 1 100 ? -10.286 13.529 25.466 1.00 83.88 100 GLY A O 1
ATOM 786 N N . LEU A 1 101 ? -10.330 15.201 23.966 1.00 82.94 101 LEU A N 1
ATOM 787 C CA . LEU A 1 101 ? -8.872 15.369 23.892 1.00 82.94 101 LEU A CA 1
ATOM 788 C C . LEU A 1 101 ? -8.231 15.649 25.259 1.00 82.94 101 LEU A C 1
ATOM 790 O O . LEU A 1 101 ? -7.202 15.063 25.577 1.00 82.94 101 LEU A O 1
ATOM 794 N N . ASN A 1 102 ? -8.864 16.479 26.089 1.00 85.38 102 ASN A N 1
ATOM 795 C CA . ASN A 1 102 ? -8.385 16.778 27.443 1.00 85.38 102 ASN A CA 1
ATOM 796 C C . ASN A 1 102 ? -8.549 15.608 28.428 1.00 85.38 102 ASN A C 1
ATOM 798 O O . ASN A 1 102 ? -7.979 15.650 29.516 1.00 85.38 102 ASN A O 1
ATOM 802 N N . SER A 1 103 ? -9.347 14.595 28.082 1.00 84.88 103 SER A N 1
ATOM 803 C CA . SER A 1 103 ? -9.589 13.425 28.934 1.00 84.88 103 SER A CA 1
ATOM 804 C C . SER A 1 103 ? -8.655 12.247 28.658 1.00 84.88 103 SER A C 1
ATOM 806 O O . SER A 1 103 ? -8.645 11.297 29.436 1.00 84.88 103 SER A O 1
ATOM 808 N N . ILE A 1 104 ? -7.865 12.321 27.584 1.00 85.31 104 ILE A N 1
ATOM 809 C CA . ILE A 1 104 ? -6.900 11.289 27.197 1.00 85.31 104 ILE A CA 1
ATOM 810 C C . ILE A 1 104 ? -5.730 11.272 28.187 1.00 85.31 104 ILE A C 1
ATOM 812 O O . ILE A 1 104 ? -5.177 12.316 28.541 1.00 85.31 104 ILE A O 1
ATOM 816 N N . HIS A 1 105 ? -5.288 10.079 28.586 1.00 86.00 105 HIS A N 1
ATOM 817 C CA . HIS A 1 105 ? -4.093 9.917 29.402 1.00 86.00 105 HIS A CA 1
ATOM 818 C C . HIS A 1 105 ? -2.853 10.512 28.708 1.00 86.00 105 HIS A C 1
ATOM 820 O O . HIS A 1 105 ? -2.595 10.252 27.531 1.00 86.00 105 HIS A O 1
ATOM 826 N N . GLY A 1 106 ? -2.025 11.261 29.448 1.00 87.81 106 GLY A N 1
ATOM 827 C CA . GLY A 1 106 ? -0.902 12.023 28.877 1.00 87.81 106 GLY A CA 1
ATOM 828 C C . GLY A 1 106 ? 0.073 11.190 28.033 1.00 87.81 106 GLY A C 1
ATOM 829 O O . GLY A 1 106 ? 0.550 11.658 27.001 1.00 87.81 106 GLY A O 1
ATOM 830 N N . PHE A 1 107 ? 0.312 9.929 28.412 1.00 89.44 107 PHE A N 1
ATOM 831 C CA . PHE A 1 107 ? 1.119 9.005 27.605 1.00 89.44 107 PHE A CA 1
ATOM 832 C C . PHE A 1 107 ? 0.469 8.675 26.252 1.00 89.44 107 PHE A C 1
ATOM 834 O O . PHE A 1 107 ? 1.143 8.732 25.228 1.00 89.44 107 PHE A O 1
ATOM 841 N N . ALA A 1 108 ? -0.833 8.371 26.228 1.00 90.00 108 ALA A N 1
ATOM 842 C CA . ALA A 1 108 ? -1.547 8.051 24.992 1.00 90.00 108 ALA A CA 1
ATOM 843 C C . ALA A 1 108 ? -1.632 9.274 24.066 1.00 90.00 108 ALA A C 1
ATOM 845 O O . ALA A 1 108 ? -1.451 9.150 22.855 1.00 90.00 108 ALA A O 1
ATOM 846 N N . TYR A 1 109 ? -1.811 10.466 24.641 1.00 89.75 109 TYR A N 1
ATOM 847 C CA . TYR A 1 109 ? -1.755 11.724 23.900 1.00 89.75 109 TYR A CA 1
ATOM 848 C C . TYR A 1 109 ? -0.376 11.952 23.260 1.00 89.75 109 TYR A C 1
ATOM 850 O O . TYR A 1 109 ? -0.282 12.222 22.062 1.00 89.75 109 TYR A O 1
ATOM 858 N N . PHE A 1 110 ? 0.706 11.785 24.029 1.00 92.75 110 PHE A N 1
ATOM 859 C CA . PHE A 1 110 ? 2.073 11.890 23.511 1.00 92.75 110 PHE A CA 1
ATOM 860 C C . PHE A 1 110 ? 2.348 10.867 22.401 1.00 92.75 110 PHE A C 1
ATOM 862 O O . PHE A 1 110 ? 2.900 11.217 21.360 1.00 92.75 110 PHE A O 1
ATOM 869 N N . GLN A 1 111 ? 1.924 9.618 22.593 1.00 94.38 111 GLN A N 1
ATOM 870 C CA . GLN A 1 111 ? 2.082 8.544 21.616 1.00 94.38 111 GLN A CA 1
ATOM 871 C C . GLN A 1 111 ? 1.368 8.855 20.290 1.00 94.38 111 GLN A C 1
ATOM 873 O O . GLN A 1 111 ? 1.948 8.664 19.220 1.00 94.38 111 GLN A O 1
ATOM 878 N N . MET A 1 112 ? 0.144 9.386 20.352 1.00 91.62 112 MET A N 1
ATOM 879 C CA . MET A 1 112 ? -0.617 9.825 19.179 1.00 91.62 112 MET A CA 1
ATOM 880 C C . MET A 1 112 ? 0.106 10.950 18.425 1.00 91.62 112 MET A C 1
ATOM 882 O O . MET A 1 112 ? 0.243 10.885 17.203 1.00 91.62 112 MET A O 1
ATOM 886 N N . LEU A 1 113 ? 0.617 11.962 19.138 1.00 93.75 113 LEU A N 1
ATOM 887 C CA . LEU A 1 113 ? 1.401 13.039 18.522 1.00 93.75 113 LE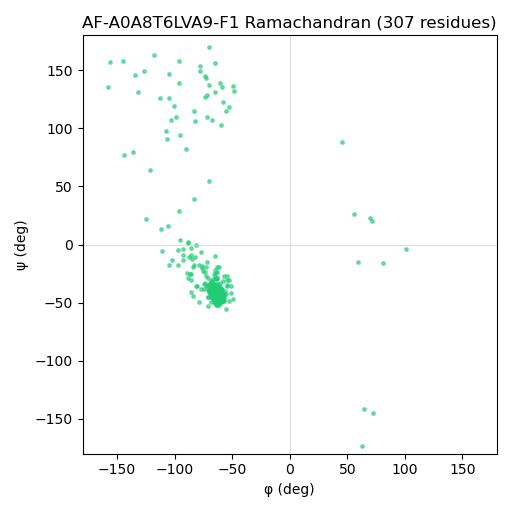U A CA 1
ATOM 888 C C . LEU A 1 113 ? 2.690 12.512 17.882 1.00 93.75 113 LEU A C 1
ATOM 890 O O . LEU A 1 113 ? 3.038 12.915 16.773 1.00 93.75 113 LEU A O 1
ATOM 894 N N . LEU A 1 114 ? 3.380 11.588 18.553 1.00 96.25 114 LEU A N 1
ATOM 895 C CA . LEU A 1 114 ? 4.598 10.973 18.038 1.00 96.25 114 LEU A CA 1
ATOM 896 C C . LEU A 1 114 ? 4.330 10.166 16.759 1.00 96.25 114 LEU A C 1
ATOM 898 O O . LEU A 1 114 ? 5.089 10.280 15.797 1.00 96.25 114 LEU A O 1
ATOM 902 N N . SER A 1 115 ? 3.227 9.412 16.716 1.00 96.50 115 SER A N 1
ATOM 903 C CA . SER A 1 115 ? 2.769 8.718 15.506 1.00 96.50 115 SER A CA 1
ATOM 904 C C . SER A 1 115 ? 2.544 9.696 14.348 1.00 96.50 115 SER A C 1
ATOM 906 O O . SER A 1 115 ? 3.036 9.458 13.245 1.00 96.50 115 SER A O 1
ATOM 908 N N . LEU A 1 116 ? 1.883 10.833 14.597 1.00 95.62 116 LEU A N 1
ATOM 909 C CA . LEU A 1 116 ? 1.642 11.859 13.578 1.00 95.62 116 LEU A CA 1
ATOM 910 C C . LEU A 1 116 ? 2.952 12.454 13.042 1.00 95.62 116 LEU A C 1
ATOM 912 O O . LEU A 1 116 ? 3.112 12.600 11.829 1.00 95.62 116 LEU A O 1
ATOM 916 N N . VAL A 1 117 ? 3.915 12.743 13.922 1.00 98.00 117 VAL A N 1
ATOM 917 C CA . VAL A 1 117 ? 5.250 13.216 13.524 1.00 98.00 117 VAL A CA 1
ATOM 918 C C . VAL A 1 117 ? 5.968 12.174 12.663 1.00 98.00 117 VAL A C 1
ATOM 920 O O . VAL A 1 117 ? 6.542 12.529 11.633 1.00 98.00 117 VAL A 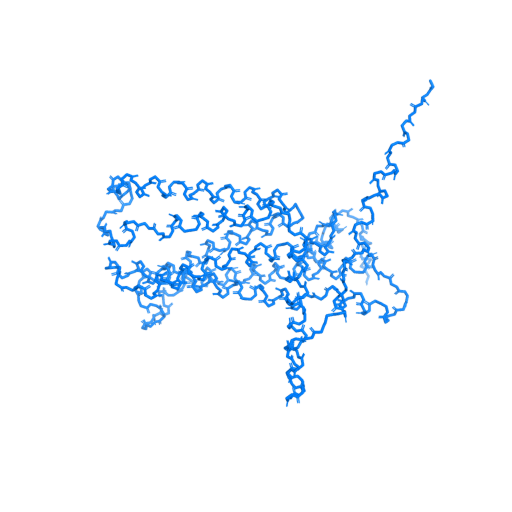O 1
ATOM 923 N N . PHE A 1 118 ? 5.911 10.890 13.027 1.00 98.25 118 PHE A N 1
ATOM 924 C CA . PHE A 1 118 ? 6.532 9.826 12.235 1.00 98.25 118 PHE A CA 1
ATOM 925 C C . PHE A 1 118 ? 5.834 9.584 10.898 1.00 98.25 118 PHE A C 1
ATOM 927 O O . PHE A 1 118 ? 6.524 9.321 9.917 1.00 98.25 118 PHE A O 1
ATOM 934 N N . TRP A 1 119 ? 4.514 9.751 10.803 1.00 97.94 119 TRP A N 1
ATOM 935 C CA . TRP A 1 119 ? 3.814 9.750 9.516 1.00 97.94 119 TRP A CA 1
ATOM 936 C C . TRP A 1 119 ? 4.240 10.924 8.629 1.00 97.94 119 TRP A C 1
ATOM 938 O O . TRP A 1 119 ? 4.480 10.732 7.436 1.00 97.94 119 TRP A O 1
ATOM 948 N N . GLY A 1 120 ? 4.400 12.121 9.203 1.00 97.44 120 GLY A N 1
ATOM 949 C CA . GLY A 1 120 ? 4.931 13.286 8.493 1.00 97.44 120 GLY A CA 1
ATOM 950 C C . GLY A 1 120 ? 6.361 13.061 7.995 1.00 97.44 120 GLY A C 1
ATOM 951 O O . GLY A 1 120 ? 6.663 13.322 6.830 1.00 97.44 120 GLY A O 1
ATOM 952 N N . TRP A 1 121 ? 7.228 12.496 8.841 1.00 98.00 121 TRP A N 1
ATOM 953 C CA . TRP A 1 121 ? 8.578 12.095 8.443 1.00 98.00 121 TRP A CA 1
ATOM 954 C C . TRP A 1 121 ? 8.517 11.050 7.323 1.00 98.00 121 TRP A C 1
ATOM 956 O O . TRP A 1 121 ? 9.142 11.232 6.278 1.00 98.00 121 TRP A O 1
ATOM 966 N N . PHE A 1 122 ? 7.729 9.988 7.484 1.00 98.00 122 PHE A N 1
ATOM 967 C CA . PHE A 1 122 ? 7.558 8.957 6.466 1.00 98.00 122 PHE A CA 1
ATOM 968 C C . PHE A 1 122 ? 7.162 9.558 5.111 1.00 98.00 122 PHE A C 1
ATOM 970 O O . PHE A 1 122 ? 7.833 9.300 4.115 1.00 98.00 122 PHE A O 1
ATOM 977 N N . ALA A 1 123 ? 6.160 10.441 5.071 1.00 97.25 123 ALA A N 1
ATOM 978 C CA . ALA A 1 123 ? 5.741 11.122 3.846 1.00 97.25 123 ALA A CA 1
ATOM 979 C C . ALA A 1 123 ? 6.866 11.967 3.216 1.00 97.25 123 ALA A C 1
ATOM 981 O O . ALA A 1 123 ? 7.073 11.909 2.003 1.00 97.25 123 ALA A O 1
ATOM 982 N N . MET A 1 124 ? 7.643 12.695 4.027 1.00 96.81 124 MET A N 1
ATOM 983 C CA . MET A 1 124 ? 8.815 13.448 3.556 1.00 96.81 124 MET A CA 1
ATOM 984 C C . MET A 1 124 ? 9.904 12.536 2.973 1.00 96.81 124 MET A C 1
ATOM 986 O O . MET A 1 124 ? 10.520 12.869 1.960 1.00 96.81 124 MET A O 1
ATOM 990 N N . GLN A 1 125 ? 10.131 11.365 3.571 1.00 96.25 125 GLN A N 1
ATOM 991 C CA . GLN A 1 125 ? 11.088 10.383 3.057 1.00 96.25 125 GLN A CA 1
ATOM 992 C C . GLN A 1 125 ? 10.622 9.770 1.742 1.00 96.25 125 GLN A C 1
ATOM 994 O O . GLN A 1 125 ? 11.425 9.651 0.822 1.00 96.25 125 GLN A O 1
ATOM 999 N N . ILE A 1 126 ? 9.335 9.443 1.626 1.00 95.75 126 ILE A N 1
ATOM 1000 C CA . ILE A 1 126 ? 8.734 8.982 0.373 1.00 95.75 126 ILE A CA 1
ATOM 1001 C C . ILE A 1 126 ? 8.902 10.042 -0.721 1.00 95.75 126 ILE A C 1
ATOM 1003 O O . ILE A 1 126 ? 9.352 9.718 -1.816 1.00 95.75 126 ILE A O 1
ATOM 1007 N N . TRP A 1 127 ? 8.635 11.316 -0.419 1.00 94.69 127 TRP A N 1
ATOM 1008 C CA . TRP A 1 127 ? 8.852 12.412 -1.367 1.00 94.69 127 TRP A CA 1
ATOM 1009 C C . TRP A 1 127 ? 10.304 12.478 -1.858 1.00 94.69 127 TRP A C 1
ATOM 1011 O O . TRP A 1 127 ? 10.547 12.650 -3.052 1.00 94.69 127 TRP A O 1
ATOM 1021 N N . ARG A 1 128 ? 11.275 12.357 -0.943 1.00 94.31 128 ARG A N 1
ATOM 1022 C CA . ARG A 1 128 ? 12.710 12.448 -1.255 1.00 94.31 128 ARG A CA 1
ATOM 1023 C C . ARG A 1 128 ? 13.221 11.237 -2.037 1.00 94.31 128 ARG A C 1
ATOM 1025 O O . ARG A 1 128 ? 13.973 11.413 -2.989 1.00 94.31 128 ARG A O 1
ATOM 1032 N N . LEU A 1 129 ? 12.845 10.027 -1.624 1.00 91.94 129 LEU A N 1
ATOM 1033 C CA . LEU A 1 129 ? 13.312 8.774 -2.229 1.00 91.94 129 LEU A CA 1
ATOM 1034 C C . LEU A 1 129 ? 12.686 8.523 -3.602 1.00 91.94 129 LEU A C 1
ATOM 1036 O O . LEU A 1 129 ? 13.296 7.863 -4.446 1.00 91.94 129 LEU A O 1
ATOM 1040 N N . PHE A 1 130 ? 11.485 9.056 -3.837 1.00 92.44 130 PHE A N 1
ATOM 1041 C CA . PHE A 1 130 ? 10.717 8.769 -5.040 1.00 92.44 130 PHE A CA 1
ATOM 1042 C C . PHE A 1 130 ? 10.381 10.017 -5.869 1.00 92.44 130 PHE A C 1
ATOM 1044 O O . PHE A 1 130 ? 9.204 10.348 -6.021 1.00 92.44 130 PHE A O 1
ATOM 1051 N N . PRO A 1 131 ? 11.374 10.733 -6.434 1.00 89.12 131 PRO A N 1
ATOM 1052 C CA . PRO A 1 131 ? 11.140 12.002 -7.126 1.00 89.12 131 PRO A CA 1
ATOM 1053 C C . PRO A 1 131 ? 10.231 11.877 -8.359 1.00 89.12 131 PRO A C 1
ATOM 1055 O O . PRO A 1 131 ? 9.431 12.779 -8.609 1.00 89.12 131 PRO A O 1
ATOM 1058 N N . ILE A 1 132 ? 10.305 10.764 -9.095 1.00 86.69 132 ILE A N 1
ATOM 1059 C CA . ILE A 1 132 ? 9.498 10.524 -10.307 1.00 86.69 132 ILE A CA 1
ATOM 1060 C C . ILE A 1 132 ? 8.051 10.201 -9.944 1.00 86.69 132 ILE A C 1
ATOM 1062 O O . ILE A 1 132 ? 7.108 10.662 -10.584 1.00 86.69 132 ILE A O 1
ATOM 1066 N N . MET A 1 133 ? 7.871 9.442 -8.865 1.00 90.81 133 MET A N 1
ATOM 1067 C CA . MET A 1 133 ? 6.562 8.988 -8.409 1.00 90.81 133 MET A CA 1
ATOM 1068 C C . MET A 1 133 ? 5.951 9.888 -7.327 1.00 90.81 133 MET A C 1
ATOM 1070 O O . MET A 1 133 ? 4.872 9.573 -6.839 1.00 90.81 133 MET A O 1
ATOM 1074 N N . ARG A 1 134 ? 6.587 11.007 -6.949 1.00 91.06 134 ARG A N 1
ATOM 1075 C CA . ARG A 1 134 ? 6.256 11.802 -5.745 1.00 91.06 134 ARG A CA 1
ATOM 1076 C C . ARG A 1 134 ? 4.769 12.144 -5.599 1.00 91.06 134 ARG A C 1
ATOM 1078 O O . ARG A 1 134 ? 4.193 11.951 -4.533 1.00 91.06 134 ARG A O 1
ATOM 1085 N N . ILE A 1 135 ? 4.137 12.616 -6.679 1.00 89.94 135 ILE A N 1
ATOM 1086 C CA . ILE A 1 135 ? 2.729 13.044 -6.666 1.00 89.94 135 ILE A CA 1
ATOM 1087 C C . ILE A 1 135 ? 1.829 11.824 -6.478 1.00 89.94 135 ILE A C 1
ATOM 1089 O O . ILE A 1 135 ? 0.925 11.840 -5.645 1.00 89.94 135 ILE A O 1
ATOM 1093 N N . HIS A 1 136 ? 2.109 10.747 -7.210 1.00 92.00 136 HIS A N 1
ATOM 1094 C CA . HIS A 1 136 ? 1.345 9.506 -7.132 1.00 92.00 136 HIS A CA 1
ATOM 1095 C C . HIS A 1 136 ? 1.515 8.814 -5.779 1.00 92.00 136 HIS A C 1
ATOM 1097 O O . HIS A 1 136 ? 0.537 8.372 -5.189 1.00 92.00 136 HIS A O 1
ATOM 1103 N N . ALA A 1 137 ? 2.732 8.800 -5.239 1.00 93.56 137 ALA A N 1
ATOM 1104 C CA . ALA A 1 137 ? 3.049 8.247 -3.931 1.00 93.56 137 ALA A CA 1
ATOM 1105 C C . ALA A 1 137 ? 2.272 8.947 -2.805 1.00 93.56 137 ALA A C 1
ATOM 1107 O O . ALA A 1 137 ? 1.638 8.288 -1.981 1.00 93.56 137 ALA A O 1
ATOM 1108 N N . LEU A 1 138 ? 2.256 10.283 -2.795 1.00 95.00 138 LEU A N 1
ATOM 1109 C CA . LEU A 1 138 ? 1.447 11.037 -1.837 1.00 95.00 138 LEU A CA 1
ATOM 1110 C C . LEU A 1 138 ? -0.054 10.860 -2.058 1.00 95.00 138 LEU A C 1
ATOM 1112 O O . LEU A 1 138 ? -0.806 10.781 -1.088 1.00 95.00 138 LEU A O 1
ATOM 1116 N N . SER A 1 139 ? -0.491 10.777 -3.315 1.00 94.44 139 SER A N 1
ATOM 1117 C CA . SER A 1 139 ? -1.897 10.531 -3.642 1.00 94.44 139 SER A CA 1
ATOM 1118 C C . SER A 1 139 ? -2.352 9.177 -3.098 1.00 94.44 139 SER A C 1
ATOM 1120 O O . SER A 1 139 ? -3.415 9.089 -2.496 1.00 94.44 139 SER A O 1
ATOM 1122 N N . LEU A 1 140 ? -1.526 8.133 -3.207 1.00 95.69 140 LEU A N 1
ATOM 1123 C CA . LEU A 1 140 ? -1.809 6.821 -2.621 1.00 95.69 140 LEU A CA 1
ATOM 1124 C C . LEU A 1 140 ? -1.888 6.867 -1.084 1.00 95.69 140 LEU A C 1
ATOM 1126 O O . LEU A 1 140 ? -2.787 6.248 -0.518 1.00 95.69 140 LEU A O 1
ATOM 1130 N N . LEU A 1 141 ? -1.025 7.632 -0.399 1.00 95.94 141 LEU A N 1
ATOM 1131 C CA . LEU A 1 141 ? -1.162 7.852 1.054 1.00 95.94 141 LEU A CA 1
ATOM 1132 C C . LEU A 1 141 ? -2.466 8.571 1.402 1.00 95.94 141 LEU A C 1
ATOM 1134 O O . LEU A 1 141 ? -3.141 8.212 2.368 1.00 95.94 141 LEU A O 1
ATOM 1138 N N . PHE A 1 142 ? -2.846 9.567 0.607 1.00 96.44 142 PHE A N 1
ATOM 1139 C CA . PHE A 1 142 ? -4.121 10.250 0.766 1.00 96.44 142 PHE A CA 1
ATOM 1140 C C . PHE A 1 142 ? -5.298 9.280 0.575 1.00 96.44 142 PHE A C 1
ATOM 1142 O O . PHE A 1 142 ? -6.176 9.207 1.434 1.00 96.44 142 PHE A O 1
ATOM 1149 N N . PHE A 1 143 ? -5.291 8.457 -0.476 1.00 96.12 143 PHE A N 1
ATOM 1150 C CA . PHE A 1 143 ? -6.350 7.477 -0.736 1.00 96.12 143 PHE A CA 1
ATOM 1151 C C . PHE A 1 143 ? -6.419 6.355 0.299 1.00 96.12 143 PHE A C 1
ATOM 1153 O O . PHE A 1 143 ? -7.515 5.877 0.598 1.00 96.12 143 PHE A O 1
ATOM 1160 N N . TRP A 1 144 ? -5.298 5.980 0.918 1.00 97.44 144 TRP A N 1
ATOM 1161 C CA . TRP A 1 144 ? -5.317 5.101 2.086 1.00 97.44 144 TRP A CA 1
ATOM 1162 C C . TRP A 1 144 ? -6.145 5.734 3.216 1.00 97.44 144 TRP A C 1
ATOM 1164 O O . TRP A 1 144 ? -7.064 5.105 3.738 1.00 97.44 144 TRP A O 1
ATOM 1174 N N . ASN A 1 145 ? -5.930 7.014 3.527 1.00 96.75 145 ASN A N 1
ATOM 1175 C CA . ASN A 1 145 ? -6.719 7.713 4.548 1.00 96.75 145 ASN A CA 1
ATOM 1176 C C . ASN A 1 145 ? -8.205 7.846 4.169 1.00 96.75 145 ASN A C 1
ATOM 1178 O O . ASN A 1 145 ? -9.072 7.670 5.026 1.00 96.75 145 ASN A O 1
ATOM 1182 N N . ILE A 1 146 ? -8.528 8.080 2.893 1.00 98.00 146 ILE A N 1
ATOM 1183 C CA . ILE A 1 146 ? -9.925 8.072 2.426 1.00 98.00 146 ILE A CA 1
ATOM 1184 C C . ILE A 1 146 ? -10.553 6.677 2.558 1.00 98.00 146 ILE A C 1
ATOM 1186 O O . ILE A 1 146 ? -11.727 6.573 2.901 1.00 98.00 146 ILE A O 1
ATOM 1190 N N . THR A 1 147 ? -9.781 5.605 2.370 1.00 98.12 147 THR A N 1
ATOM 1191 C CA . THR A 1 147 ? -10.246 4.228 2.610 1.00 98.12 147 THR A CA 1
ATOM 1192 C C . THR A 1 147 ? -10.574 4.008 4.087 1.00 98.12 147 THR A C 1
ATOM 1194 O O . THR A 1 147 ? -11.624 3.454 4.403 1.00 98.12 147 THR A O 1
ATOM 1197 N N . VAL A 1 148 ? -9.734 4.502 5.006 1.00 97.25 148 VAL A N 1
ATOM 1198 C CA . VAL A 1 148 ? -10.026 4.485 6.453 1.00 97.25 148 VAL A CA 1
ATOM 1199 C C . VAL A 1 148 ? -11.313 5.249 6.758 1.00 97.25 148 VAL A C 1
ATOM 1201 O O . VAL A 1 148 ? -12.201 4.718 7.426 1.00 97.25 148 VAL A O 1
ATOM 1204 N N . LEU A 1 149 ? -11.461 6.457 6.210 1.00 97.06 149 LEU A N 1
ATOM 1205 C CA . LEU A 1 149 ? -12.670 7.260 6.369 1.00 97.06 149 LEU A CA 1
ATOM 1206 C C . LEU A 1 149 ? -13.912 6.533 5.838 1.00 97.06 149 LEU A C 1
ATOM 1208 O O . LEU A 1 149 ? -14.926 6.489 6.527 1.00 97.06 149 LEU A O 1
ATOM 1212 N N . ALA A 1 150 ? -13.836 5.914 4.659 1.00 97.25 150 ALA A N 1
ATOM 1213 C CA . ALA A 1 150 ? -14.938 5.150 4.082 1.00 97.25 150 ALA A CA 1
ATOM 1214 C C . ALA A 1 150 ? -15.409 4.029 5.024 1.00 97.25 150 ALA A C 1
ATOM 1216 O O . ALA A 1 150 ? -16.610 3.876 5.251 1.00 97.25 150 ALA A O 1
ATOM 1217 N N . GLN A 1 151 ? -14.473 3.297 5.637 1.00 96.62 151 GLN A N 1
ATOM 1218 C CA . GLN A 1 151 ? -14.796 2.235 6.593 1.00 96.62 151 GLN A CA 1
ATOM 1219 C C . GLN A 1 151 ? -15.409 2.772 7.891 1.00 96.62 151 GLN A C 1
ATOM 1221 O O . GLN A 1 151 ? -16.342 2.162 8.415 1.00 96.62 151 GLN A O 1
ATOM 1226 N N . ILE A 1 152 ? -14.976 3.939 8.374 1.00 95.31 152 ILE A N 1
ATOM 1227 C CA . ILE A 1 152 ? -15.631 4.627 9.499 1.00 95.31 152 ILE A CA 1
ATOM 1228 C C . ILE A 1 152 ? -17.073 5.011 9.136 1.00 95.31 152 ILE A C 1
ATOM 1230 O O . ILE A 1 152 ? -17.983 4.797 9.936 1.00 95.31 152 ILE A O 1
ATOM 1234 N N . LEU A 1 153 ? -17.306 5.537 7.929 1.00 95.12 153 LEU A N 1
ATOM 1235 C CA . LEU A 1 153 ? -18.639 5.939 7.469 1.00 95.12 153 LEU A CA 1
ATOM 1236 C C . LEU A 1 153 ? -19.596 4.746 7.359 1.00 95.12 153 LEU A C 1
ATOM 1238 O O . LEU A 1 153 ? -20.751 4.869 7.759 1.00 95.12 153 LEU A O 1
ATOM 1242 N N . PHE A 1 154 ? -19.112 3.579 6.920 1.00 95.38 154 PHE A N 1
ATOM 1243 C CA . PHE A 1 154 ? -19.902 2.345 6.956 1.00 95.38 154 PHE A CA 1
ATOM 1244 C C . PHE A 1 154 ? -20.301 1.945 8.384 1.00 95.38 154 PHE A C 1
ATOM 1246 O O . PHE A 1 154 ? -21.448 1.570 8.618 1.00 95.38 154 PHE A O 1
ATOM 1253 N N . HIS A 1 155 ? -19.392 2.076 9.354 1.00 93.69 155 HIS A N 1
ATOM 1254 C CA . HIS A 1 155 ? -19.633 1.657 10.738 1.00 93.69 155 HIS A CA 1
ATOM 1255 C C . HIS A 1 155 ? -20.392 2.687 11.589 1.00 93.69 155 HIS A C 1
ATOM 1257 O O . HIS A 1 155 ? -20.976 2.317 12.607 1.00 93.69 155 HIS A O 1
ATOM 1263 N N . LYS A 1 156 ? -20.451 3.958 11.166 1.00 89.12 156 LYS A N 1
ATOM 1264 C CA . LYS A 1 156 ? -21.092 5.074 11.892 1.00 89.12 156 LYS A CA 1
ATOM 1265 C C . LYS A 1 156 ? -22.522 4.766 12.343 1.00 89.12 156 LYS A C 1
ATOM 1267 O O . LYS A 1 156 ? -22.908 5.140 13.446 1.00 89.12 156 LYS A O 1
ATOM 1272 N N . GLN A 1 157 ? -23.307 4.119 11.484 1.00 85.50 157 GLN A N 1
ATOM 1273 C CA . GLN A 1 157 ? -24.696 3.735 11.767 1.00 85.50 157 GLN A CA 1
ATOM 1274 C C . GLN A 1 157 ? -24.868 2.215 11.905 1.00 85.50 157 GLN A C 1
ATOM 1276 O O . GLN A 1 157 ? -25.964 1.746 12.199 1.00 85.50 157 GLN A O 1
ATOM 1281 N N . GLN A 1 158 ? -23.808 1.442 11.647 1.00 90.69 158 GLN A N 1
ATOM 1282 C CA . GLN A 1 158 ? -23.880 0.002 11.403 1.00 90.69 158 GLN A CA 1
ATOM 1283 C C . GLN A 1 158 ? -22.650 -0.695 12.000 1.00 90.69 158 GLN A C 1
ATOM 1285 O O . GLN A 1 158 ? -21.717 -1.080 11.302 1.00 90.69 158 GLN A O 1
ATOM 1290 N N . MET A 1 159 ? -22.652 -0.876 13.321 1.00 89.31 159 MET A N 1
ATOM 1291 C CA . MET A 1 159 ? -21.519 -1.423 14.086 1.00 89.31 159 MET A CA 1
ATOM 1292 C C . MET A 1 159 ? -21.001 -2.786 13.586 1.00 89.31 159 MET A C 1
ATOM 1294 O O . MET A 1 159 ? -19.831 -3.113 13.783 1.00 89.31 159 MET A O 1
ATOM 1298 N N . ASN A 1 160 ? -21.861 -3.587 12.952 1.00 91.00 160 ASN A N 1
ATOM 1299 C CA . ASN A 1 160 ? -21.539 -4.936 12.478 1.00 91.00 160 ASN A CA 1
ATOM 1300 C C . ASN A 1 160 ? -21.353 -5.018 10.955 1.00 91.00 160 ASN A C 1
ATOM 1302 O O . ASN A 1 160 ? -21.390 -6.118 10.406 1.00 91.00 160 ASN A O 1
ATOM 1306 N N . PHE A 1 161 ? -21.175 -3.883 10.268 1.00 92.25 161 PHE A N 1
ATOM 1307 C CA . PHE A 1 161 ? -21.007 -3.843 8.815 1.00 92.25 161 PHE A CA 1
ATOM 1308 C C . PHE A 1 161 ? -19.964 -4.877 8.328 1.00 92.25 161 PHE A C 1
ATOM 1310 O O . PHE A 1 161 ? -18.867 -4.946 8.891 1.00 92.25 161 PHE A O 1
ATOM 1317 N N . PRO A 1 162 ? -20.264 -5.676 7.283 1.00 92.12 162 PRO A N 1
ATOM 1318 C CA . PRO A 1 162 ? -21.424 -5.581 6.384 1.00 92.12 162 PRO A CA 1
ATOM 1319 C C . PRO A 1 162 ? -22.682 -6.345 6.841 1.00 92.12 162 PRO A C 1
ATOM 1321 O O . PRO A 1 162 ? -23.686 -6.363 6.130 1.00 92.12 162 PRO A O 1
ATOM 1324 N N . ILE A 1 163 ? -22.660 -6.993 8.008 1.00 92.19 163 ILE A N 1
ATOM 1325 C CA . ILE A 1 163 ? -23.769 -7.830 8.479 1.00 92.19 163 ILE A CA 1
ATOM 1326 C C . ILE A 1 163 ? -24.939 -6.951 8.927 1.00 92.19 163 ILE A C 1
ATOM 1328 O O . ILE A 1 163 ? -24.785 -6.062 9.764 1.00 92.19 163 ILE A O 1
ATOM 1332 N N . GLY A 1 164 ? -26.126 -7.236 8.384 1.00 85.75 164 GLY A N 1
ATOM 1333 C CA . GLY A 1 164 ? -27.346 -6.484 8.687 1.00 85.75 164 GLY A CA 1
ATOM 1334 C C . GLY A 1 164 ? -27.360 -5.083 8.077 1.00 85.75 164 GLY A C 1
ATOM 1335 O O . GLY A 1 164 ? -28.088 -4.220 8.569 1.00 85.75 164 GLY A O 1
ATOM 1336 N N . ALA A 1 165 ? -26.543 -4.846 7.044 1.00 89.38 165 ALA A N 1
ATOM 1337 C CA . ALA A 1 165 ? -26.376 -3.515 6.504 1.00 89.38 165 ALA A CA 1
ATOM 1338 C C . ALA A 1 165 ? -27.590 -3.026 5.696 1.00 89.38 165 ALA A C 1
ATOM 1340 O O . ALA A 1 165 ? -28.214 -3.791 4.959 1.00 89.38 165 ALA A O 1
ATOM 1341 N N . ASN A 1 166 ? -27.907 -1.733 5.805 1.00 91.31 166 ASN A N 1
ATOM 1342 C CA . ASN A 1 166 ? -28.929 -1.072 4.995 1.00 91.31 166 ASN A CA 1
ATOM 1343 C C . ASN A 1 166 ? -28.288 -0.190 3.906 1.00 91.31 166 ASN A C 1
ATOM 1345 O O . ASN A 1 166 ? -27.225 0.399 4.102 1.00 91.31 166 ASN A O 1
ATOM 1349 N N . LEU A 1 167 ? -28.947 -0.084 2.746 1.00 86.81 167 LEU A N 1
ATOM 1350 C CA . LEU A 1 167 ? -28.400 0.648 1.594 1.00 86.81 167 LEU A CA 1
ATOM 1351 C C . LEU A 1 167 ? -28.222 2.149 1.874 1.00 86.81 167 LEU A C 1
ATOM 1353 O O . LEU A 1 167 ? -27.222 2.736 1.467 1.00 86.81 167 LEU A O 1
ATOM 1357 N N . GLY A 1 168 ? -29.163 2.768 2.595 1.00 87.75 168 GLY A N 1
ATOM 1358 C CA . GLY A 1 168 ? -29.116 4.204 2.895 1.00 87.75 168 GLY A CA 1
ATOM 1359 C C . GLY A 1 168 ? -27.894 4.602 3.730 1.00 87.75 168 GLY A C 1
ATOM 1360 O O . GLY A 1 168 ? -27.201 5.560 3.401 1.00 87.75 168 GLY A O 1
ATOM 1361 N N . GLY A 1 169 ? -27.572 3.821 4.759 1.00 85.94 169 GLY A N 1
ATOM 1362 C CA . GLY A 1 169 ? -26.427 4.037 5.642 1.00 85.94 169 GLY A CA 1
ATOM 1363 C C . GLY A 1 169 ? -25.086 3.628 5.030 1.00 85.94 169 GLY A C 1
ATOM 1364 O O . GLY A 1 169 ? -24.047 3.864 5.638 1.00 85.94 169 GLY A O 1
ATOM 1365 N N . MET A 1 170 ? -25.084 3.006 3.847 1.00 92.31 170 MET A N 1
ATOM 1366 C CA . MET A 1 170 ? -23.870 2.662 3.101 1.00 92.31 170 MET A CA 1
ATOM 1367 C C . MET A 1 170 ? -23.464 3.739 2.092 1.00 92.31 170 MET A C 1
ATOM 1369 O O . MET A 1 170 ? -22.350 3.687 1.572 1.00 92.31 170 MET A O 1
ATOM 1373 N N . MET A 1 171 ? -24.341 4.699 1.790 1.00 93.25 171 MET A N 1
ATOM 1374 C CA . MET A 1 171 ? -24.163 5.628 0.671 1.00 93.25 171 MET A CA 1
ATOM 1375 C C . MET A 1 171 ? -22.850 6.422 0.757 1.00 93.25 171 MET A C 1
ATOM 1377 O O . MET A 1 171 ? -22.086 6.448 -0.207 1.00 93.25 171 MET A O 1
ATOM 1381 N N . GLU A 1 172 ? -22.554 7.016 1.917 1.00 93.25 172 GLU A N 1
ATOM 1382 C CA . GLU A 1 172 ? -21.362 7.853 2.120 1.00 93.25 172 GLU A CA 1
ATOM 1383 C C . GLU A 1 172 ? -20.061 7.042 1.981 1.00 93.25 172 GLU A C 1
ATOM 1385 O O . GLU A 1 172 ? -19.158 7.428 1.235 1.00 93.25 172 GLU A O 1
ATOM 1390 N N . GLY A 1 173 ? -19.985 5.880 2.642 1.00 94.88 173 GLY A N 1
ATOM 1391 C CA . GLY A 1 173 ? -18.827 4.986 2.547 1.00 94.88 173 GLY A CA 1
ATOM 1392 C C . GLY A 1 173 ? -18.649 4.408 1.141 1.00 94.88 173 GLY A C 1
ATOM 1393 O O . GLY A 1 173 ? -17.523 4.294 0.653 1.00 94.88 173 GLY A O 1
ATOM 1394 N N . THR A 1 174 ? -19.750 4.112 0.442 1.00 95.31 174 THR A N 1
ATOM 1395 C CA . THR A 1 174 ? -19.716 3.592 -0.934 1.00 95.31 174 THR A CA 1
ATOM 1396 C C . THR A 1 174 ? -19.168 4.640 -1.891 1.00 95.31 174 THR A C 1
ATOM 1398 O O . THR A 1 174 ? -18.271 4.332 -2.671 1.00 95.31 174 THR A O 1
ATOM 1401 N N . LEU A 1 175 ? -19.639 5.887 -1.801 1.00 96.12 175 LEU A N 1
ATOM 1402 C CA . LEU A 1 175 ? -19.143 6.982 -2.632 1.00 96.12 175 LEU A CA 1
ATOM 1403 C C . LEU A 1 175 ? -17.638 7.202 -2.433 1.00 96.12 175 LEU A C 1
ATOM 1405 O O . LEU A 1 175 ? -16.894 7.241 -3.411 1.00 96.12 175 LEU A O 1
ATOM 1409 N N . ALA A 1 176 ? -17.178 7.285 -1.181 1.00 96.69 176 ALA A N 1
ATOM 1410 C CA . ALA A 1 176 ? -15.754 7.422 -0.874 1.00 96.69 176 ALA A CA 1
ATOM 1411 C C . ALA A 1 176 ? -14.927 6.255 -1.448 1.00 96.69 176 ALA A C 1
ATOM 1413 O O . ALA A 1 176 ? -13.880 6.477 -2.056 1.00 96.69 176 ALA A O 1
ATOM 1414 N N . THR A 1 177 ? -15.431 5.023 -1.328 1.00 96.75 177 THR A N 1
ATOM 1415 C CA . THR A 1 177 ? -14.782 3.824 -1.884 1.00 96.75 177 THR A CA 1
ATOM 1416 C C . THR A 1 177 ? -14.694 3.876 -3.412 1.00 96.75 177 THR A C 1
ATOM 1418 O O . THR A 1 177 ? -13.635 3.607 -3.973 1.00 96.75 177 THR A O 1
ATOM 1421 N N . LEU A 1 178 ? -15.774 4.263 -4.101 1.00 97.31 178 LEU A N 1
ATOM 1422 C CA . LEU A 1 178 ? -15.800 4.396 -5.563 1.00 97.31 178 LEU A CA 1
ATOM 1423 C C . LEU A 1 178 ? -14.794 5.442 -6.057 1.00 97.31 178 LEU A C 1
ATOM 1425 O O . LEU A 1 178 ? -14.078 5.187 -7.024 1.00 97.31 178 LEU A O 1
ATOM 1429 N N . VAL A 1 179 ? -14.701 6.587 -5.373 1.00 96.88 179 VAL A N 1
ATOM 1430 C CA . VAL A 1 179 ? -13.717 7.635 -5.686 1.00 96.88 179 VAL A CA 1
ATOM 1431 C C . VAL A 1 179 ? -12.292 7.094 -5.556 1.00 96.88 179 VAL A C 1
ATOM 1433 O O . VAL A 1 179 ? -11.486 7.271 -6.468 1.00 96.88 179 VAL A O 1
ATOM 1436 N N . VAL A 1 180 ? -11.981 6.385 -4.467 1.00 97.50 180 VAL A N 1
ATOM 1437 C CA . VAL A 1 180 ? -10.661 5.763 -4.277 1.00 97.50 180 VAL A CA 1
ATOM 1438 C C . VAL A 1 180 ? -10.357 4.751 -5.382 1.00 97.50 180 VAL A C 1
ATOM 1440 O O . VAL A 1 180 ? -9.289 4.817 -5.987 1.00 97.50 180 VAL A O 1
ATOM 1443 N N . MET A 1 181 ? -11.294 3.850 -5.695 1.00 96.75 181 MET A N 1
ATOM 1444 C CA . MET A 1 181 ? -11.104 2.855 -6.756 1.00 96.75 181 MET A CA 1
ATOM 1445 C C . MET A 1 181 ? -10.865 3.506 -8.121 1.00 96.75 181 MET A C 1
ATOM 1447 O O . MET A 1 181 ? -9.991 3.058 -8.861 1.00 96.75 181 MET A O 1
ATOM 1451 N N . PHE A 1 182 ? -11.586 4.585 -8.436 1.00 96.31 182 PHE A N 1
ATOM 1452 C CA . PHE A 1 182 ? -11.392 5.345 -9.668 1.00 96.31 182 PHE A CA 1
ATOM 1453 C C . PHE A 1 182 ? -9.968 5.911 -9.778 1.00 96.31 182 PHE A C 1
ATOM 1455 O O . PHE A 1 182 ? -9.304 5.726 -10.800 1.00 96.31 182 PHE A O 1
ATOM 1462 N N . PHE A 1 183 ? -9.461 6.552 -8.723 1.00 95.06 183 PHE A N 1
ATOM 1463 C CA . PHE A 1 183 ? -8.113 7.120 -8.751 1.00 95.06 183 PHE A CA 1
ATOM 1464 C C . PHE A 1 183 ? -7.008 6.062 -8.733 1.00 95.06 183 PHE A C 1
ATOM 1466 O O . PHE A 1 183 ? -5.993 6.240 -9.404 1.00 95.06 183 PHE A O 1
ATOM 1473 N N . ILE A 1 184 ? -7.196 4.949 -8.019 1.00 94.69 184 ILE A N 1
ATOM 1474 C CA . ILE A 1 184 ? -6.250 3.825 -8.043 1.00 94.69 184 ILE A CA 1
ATOM 1475 C C . ILE A 1 184 ? -6.200 3.195 -9.437 1.00 94.69 184 ILE A C 1
ATOM 1477 O O . ILE A 1 184 ? -5.111 2.907 -9.935 1.00 94.69 184 ILE A O 1
ATOM 1481 N N . TYR A 1 185 ? -7.350 3.028 -10.095 1.00 95.00 185 TYR A N 1
ATOM 1482 C CA . TYR A 1 185 ? -7.406 2.580 -11.485 1.00 95.00 185 TYR A CA 1
ATOM 1483 C C . TYR A 1 185 ? -6.632 3.532 -12.406 1.00 95.00 185 TYR A C 1
ATOM 1485 O O . TYR A 1 185 ? -5.791 3.086 -13.187 1.00 95.00 185 TYR A O 1
ATOM 1493 N N . TYR A 1 186 ? -6.857 4.843 -12.275 1.00 93.19 186 TYR A N 1
ATOM 1494 C CA . TYR A 1 186 ? -6.150 5.845 -13.071 1.00 93.19 186 TYR A CA 1
ATOM 1495 C C . TYR A 1 186 ? -4.637 5.831 -12.816 1.00 93.19 186 TYR A C 1
ATOM 1497 O O . TYR A 1 186 ? -3.853 5.902 -13.760 1.00 93.19 186 TYR A O 1
ATOM 1505 N N . PHE A 1 187 ? -4.216 5.678 -11.559 1.00 92.75 187 PHE A N 1
ATOM 1506 C CA . PHE A 1 187 ? -2.811 5.507 -11.196 1.00 92.75 187 PHE A CA 1
ATOM 1507 C C . PHE A 1 187 ? -2.202 4.263 -11.858 1.00 92.75 187 PHE A C 1
ATOM 1509 O O . PHE A 1 187 ? -1.167 4.360 -12.518 1.00 92.75 187 PHE A O 1
ATOM 1516 N N . GLY A 1 188 ? -2.876 3.114 -11.743 1.00 92.88 188 GLY A N 1
ATOM 1517 C CA . GLY A 1 188 ? -2.476 1.873 -12.400 1.00 92.88 188 GLY A CA 1
ATOM 1518 C C . GLY A 1 188 ? -2.320 2.052 -13.906 1.00 92.88 188 GLY A C 1
ATOM 1519 O O . GLY A 1 188 ? -1.328 1.605 -14.489 1.00 92.88 188 GLY A O 1
ATOM 1520 N N . ARG A 1 189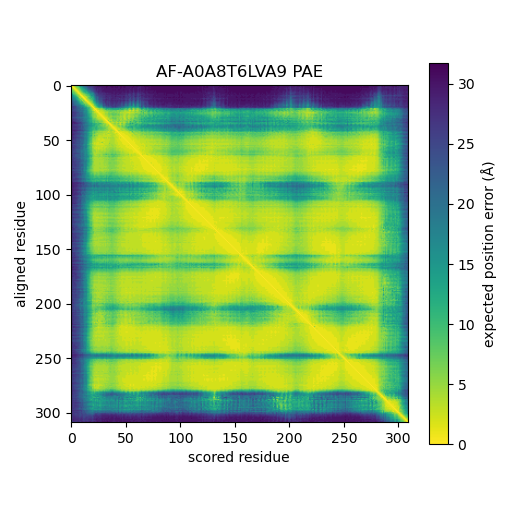 ? -3.252 2.778 -14.535 1.00 92.50 189 ARG A N 1
ATOM 1521 C CA . ARG A 1 189 ? -3.153 3.052 -15.963 1.00 92.50 189 ARG A CA 1
ATOM 1522 C C . ARG A 1 189 ? -2.009 4.001 -16.310 1.00 92.50 189 ARG A C 1
ATOM 1524 O O . ARG A 1 189 ? -1.291 3.721 -17.264 1.00 92.50 189 ARG A O 1
ATOM 1531 N N . ALA A 1 190 ? -1.802 5.071 -15.549 1.00 89.19 190 ALA A N 1
ATOM 1532 C CA . ALA A 1 190 ? -0.714 6.018 -15.784 1.00 89.19 190 ALA A CA 1
ATOM 1533 C C . ALA A 1 190 ? 0.661 5.335 -15.731 1.00 89.19 190 ALA A C 1
ATOM 1535 O O . ALA A 1 190 ? 1.512 5.597 -16.579 1.00 89.19 190 ALA A O 1
ATOM 1536 N N . VAL A 1 191 ? 0.864 4.412 -14.785 1.00 91.50 191 VAL A N 1
ATOM 1537 C CA . VAL A 1 191 ? 2.096 3.612 -14.697 1.00 91.50 191 VAL A CA 1
ATOM 1538 C C . VAL A 1 191 ? 2.272 2.733 -15.934 1.00 91.50 191 VAL A C 1
ATOM 1540 O O . VAL A 1 191 ? 3.346 2.739 -16.534 1.00 91.50 191 VAL A O 1
ATOM 1543 N N . ALA A 1 192 ? 1.218 2.028 -16.355 1.00 90.38 192 ALA A N 1
ATOM 1544 C CA . ALA A 1 192 ? 1.269 1.205 -17.559 1.00 90.38 192 ALA A CA 1
ATOM 1545 C C . ALA A 1 192 ? 1.562 2.040 -18.822 1.00 90.38 192 ALA A C 1
ATOM 1547 O O . ALA A 1 192 ? 2.406 1.643 -19.615 1.00 90.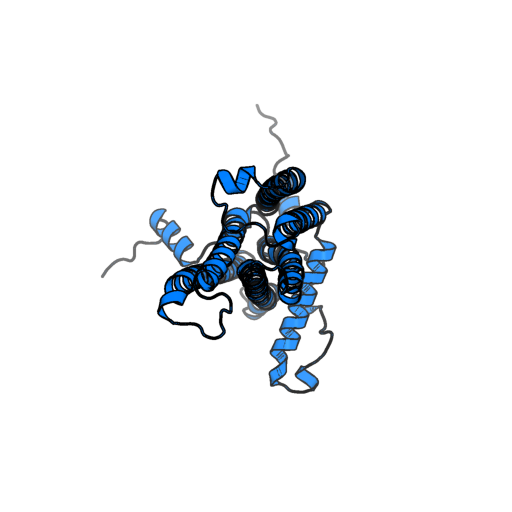38 192 ALA A O 1
ATOM 1548 N N . GLU A 1 193 ? 0.949 3.222 -18.974 1.00 89.19 193 GLU A N 1
ATOM 1549 C CA . GLU A 1 193 ? 1.203 4.139 -20.107 1.00 89.19 193 GLU A CA 1
ATOM 1550 C C . GLU A 1 193 ? 2.624 4.637 -20.154 1.00 89.19 193 GLU A C 1
ATOM 1552 O O . GLU A 1 193 ? 3.236 4.658 -21.218 1.00 89.19 193 GLU A O 1
ATOM 1557 N N . THR A 1 194 ? 3.140 5.034 -18.997 1.00 87.00 194 THR A N 1
ATOM 1558 C CA . THR A 1 194 ? 4.493 5.574 -18.903 1.00 87.00 194 THR A CA 1
ATOM 1559 C C . THR A 1 194 ? 5.517 4.488 -19.217 1.00 87.00 194 THR A C 1
ATOM 1561 O O . THR A 1 194 ? 6.496 4.759 -19.903 1.00 87.00 194 THR A O 1
ATOM 1564 N N . ARG A 1 195 ? 5.277 3.245 -18.775 1.00 87.81 195 ARG A N 1
ATOM 1565 C CA . ARG A 1 195 ? 6.109 2.093 -19.142 1.00 87.81 195 ARG A CA 1
ATOM 1566 C C . ARG A 1 195 ? 6.076 1.847 -20.645 1.00 87.81 195 ARG A C 1
ATOM 1568 O O . ARG A 1 195 ? 7.137 1.711 -21.240 1.00 87.81 195 ARG A O 1
ATOM 1575 N N . ASP A 1 196 ? 4.886 1.782 -21.243 1.00 86.06 196 ASP A N 1
ATOM 1576 C CA . ASP A 1 196 ? 4.736 1.542 -22.685 1.00 86.06 196 ASP A CA 1
ATOM 1577 C C . ASP A 1 196 ? 5.503 2.611 -23.487 1.00 86.06 196 ASP A C 1
ATOM 1579 O O . ASP A 1 196 ? 6.310 2.277 -24.348 1.00 86.06 196 ASP A O 1
ATOM 1583 N N . TYR A 1 197 ? 5.337 3.886 -23.116 1.00 83.94 197 TYR A N 1
ATOM 1584 C CA . TYR A 1 197 ? 6.055 5.011 -23.721 1.00 83.94 197 TYR A CA 1
ATOM 1585 C C . TYR A 1 197 ? 7.577 4.923 -23.526 1.00 83.94 197 TYR A C 1
ATOM 1587 O O . TYR A 1 197 ? 8.340 5.199 -24.445 1.00 83.94 197 TYR A O 1
ATOM 1595 N N . HIS A 1 198 ? 8.042 4.520 -22.341 1.00 83.94 198 HIS A N 1
ATOM 1596 C CA . HIS A 1 198 ? 9.470 4.351 -22.069 1.00 83.94 198 HIS A CA 1
ATOM 1597 C C . HIS A 1 198 ? 10.109 3.291 -22.978 1.00 83.94 198 HIS A C 1
ATOM 1599 O O . HIS A 1 198 ? 11.192 3.517 -23.515 1.00 83.94 198 HIS A O 1
ATOM 1605 N N . VAL A 1 199 ? 9.435 2.156 -23.188 1.00 83.12 199 VAL A N 1
ATOM 1606 C CA . VAL A 1 199 ? 9.926 1.106 -24.094 1.00 83.12 199 VAL A CA 1
ATOM 1607 C C . VAL A 1 199 ? 9.941 1.602 -25.544 1.00 83.12 199 VAL A C 1
ATOM 1609 O O . VAL A 1 199 ? 10.919 1.371 -26.250 1.00 83.12 199 VAL A O 1
ATOM 1612 N N . GLU A 1 200 ? 8.899 2.319 -25.972 1.00 82.88 200 GLU A N 1
ATOM 1613 C CA . GLU A 1 200 ? 8.803 2.897 -27.320 1.00 82.88 200 GLU A CA 1
ATOM 1614 C C . GLU A 1 200 ? 9.885 3.953 -27.603 1.00 82.88 200 GLU A C 1
ATOM 1616 O O . GLU A 1 200 ? 10.353 4.041 -28.732 1.00 82.88 200 GLU A O 1
ATOM 1621 N N . GLU A 1 201 ? 10.307 4.733 -26.607 1.00 80.50 201 GLU A N 1
ATOM 1622 C CA . GLU A 1 201 ? 11.317 5.784 -26.794 1.00 80.50 201 GLU A CA 1
ATOM 1623 C C . GLU A 1 201 ? 12.754 5.238 -26.715 1.00 80.50 201 GLU A C 1
ATOM 1625 O O . GLU A 1 201 ? 13.606 5.585 -27.531 1.00 80.50 201 GLU A O 1
ATOM 1630 N N . TYR A 1 202 ? 13.042 4.378 -25.731 1.00 77.56 202 TYR A N 1
ATOM 1631 C CA . TYR A 1 202 ? 14.420 3.994 -25.390 1.00 77.56 202 TYR A CA 1
ATOM 1632 C C . TYR A 1 202 ? 14.825 2.592 -25.853 1.00 77.56 202 TYR A C 1
ATOM 1634 O O . TYR A 1 202 ? 16.018 2.292 -25.920 1.00 77.56 202 TYR A O 1
ATOM 1642 N N . HIS A 1 203 ? 13.857 1.735 -26.179 1.00 78.31 203 HIS A N 1
ATOM 1643 C CA . HIS A 1 203 ? 14.080 0.340 -26.563 1.00 78.31 203 HIS A CA 1
ATOM 1644 C C . HIS A 1 203 ? 13.470 0.002 -27.931 1.00 78.31 203 HIS A C 1
ATOM 1646 O O . HIS A 1 203 ? 13.230 -1.171 -28.234 1.00 78.31 203 HIS A O 1
ATOM 1652 N N . VAL A 1 204 ? 13.245 1.010 -28.782 1.00 80.38 204 VAL A N 1
ATOM 1653 C CA . VAL A 1 204 ? 12.744 0.798 -30.142 1.00 80.38 204 VAL A CA 1
ATOM 1654 C C . VAL A 1 204 ? 13.754 0.024 -30.985 1.00 80.38 204 VAL A C 1
ATOM 1656 O O . VAL A 1 204 ? 14.940 0.345 -31.037 1.00 80.38 204 VAL A O 1
ATOM 1659 N N . HIS A 1 205 ? 13.264 -1.013 -31.653 1.00 80.25 205 HIS A N 1
ATOM 1660 C CA . HIS A 1 205 ? 14.027 -1.815 -32.599 1.00 80.25 205 HIS A CA 1
ATOM 1661 C C . HIS A 1 205 ? 13.182 -2.023 -33.855 1.00 80.25 205 HIS A C 1
ATOM 1663 O O . HIS A 1 205 ? 11.964 -2.165 -33.767 1.00 80.25 205 HIS A O 1
ATOM 1669 N N . GLU A 1 206 ? 13.828 -2.075 -35.021 1.00 80.56 206 GLU A N 1
ATOM 1670 C CA . GLU A 1 206 ? 13.146 -2.387 -36.288 1.00 80.56 206 GLU A CA 1
ATOM 1671 C C . GLU A 1 206 ? 12.579 -3.818 -36.300 1.00 80.56 206 GLU A C 1
ATOM 1673 O O . GLU A 1 206 ? 11.576 -4.090 -36.959 1.00 80.56 206 GLU A O 1
ATOM 1678 N N . ASP A 1 207 ? 13.195 -4.736 -35.545 1.00 87.00 207 ASP A N 1
ATOM 1679 C CA . ASP A 1 207 ? 12.685 -6.092 -35.347 1.00 87.00 207 ASP A CA 1
ATOM 1680 C C . ASP A 1 207 ? 11.628 -6.126 -34.233 1.00 87.00 207 ASP A C 1
ATOM 1682 O O . ASP A 1 207 ? 11.924 -5.951 -33.046 1.00 87.00 207 ASP A O 1
ATOM 1686 N N . VAL A 1 208 ? 10.393 -6.447 -34.627 1.00 83.81 208 VAL A N 1
ATOM 1687 C CA . VAL A 1 208 ? 9.240 -6.616 -33.733 1.00 83.81 208 VAL A CA 1
ATOM 1688 C C . VAL A 1 208 ? 9.492 -7.625 -32.610 1.00 83.81 208 VAL A C 1
ATOM 1690 O O . VAL A 1 208 ? 8.976 -7.451 -31.511 1.00 83.81 208 VAL A O 1
ATOM 1693 N N . ARG A 1 209 ? 10.324 -8.651 -32.834 1.00 86.56 209 ARG A N 1
ATOM 1694 C CA . ARG A 1 209 ? 10.625 -9.672 -31.817 1.00 86.56 209 ARG A CA 1
ATOM 1695 C C . ARG A 1 209 ? 11.489 -9.117 -30.695 1.00 86.56 209 ARG A C 1
ATOM 1697 O O . ARG A 1 209 ? 11.283 -9.465 -29.536 1.00 86.56 209 ARG A O 1
ATOM 1704 N N . LEU A 1 210 ? 12.456 -8.262 -31.029 1.00 82.94 210 LEU A N 1
ATOM 1705 C CA . LEU A 1 210 ? 13.294 -7.596 -30.031 1.00 82.94 210 LEU A CA 1
ATOM 1706 C C . LEU A 1 210 ? 12.449 -6.636 -29.188 1.00 82.94 210 LEU A C 1
ATOM 1708 O O . LEU A 1 210 ? 12.568 -6.632 -27.966 1.00 82.94 210 LEU A O 1
ATOM 1712 N N . MET A 1 211 ? 11.528 -5.910 -29.826 1.00 83.25 211 MET A N 1
ATOM 1713 C CA . MET A 1 211 ? 10.579 -5.036 -29.135 1.00 83.25 211 MET A CA 1
ATOM 1714 C C . MET A 1 211 ? 9.658 -5.817 -28.181 1.00 83.25 211 MET A C 1
ATOM 1716 O O . MET A 1 211 ? 9.504 -5.430 -27.024 1.00 83.25 211 MET A O 1
ATOM 1720 N N . GLU A 1 212 ? 9.082 -6.940 -28.622 1.00 83.56 212 GLU A N 1
ATOM 1721 C CA . GLU A 1 212 ? 8.247 -7.803 -27.771 1.00 83.56 212 GLU A CA 1
ATOM 1722 C C . GLU A 1 212 ? 9.016 -8.344 -26.559 1.00 83.56 212 GLU A C 1
ATOM 1724 O O . GLU A 1 212 ? 8.470 -8.408 -25.454 1.00 83.56 212 GLU A O 1
ATOM 1729 N N . MET A 1 213 ? 10.292 -8.698 -26.738 1.00 82.12 213 MET A N 1
ATOM 1730 C CA . MET A 1 213 ? 11.146 -9.132 -25.634 1.00 82.12 213 MET A CA 1
ATOM 1731 C C . MET A 1 213 ? 11.408 -8.007 -24.629 1.00 82.12 213 MET A C 1
ATOM 1733 O O . MET A 1 213 ? 11.289 -8.239 -23.429 1.00 82.12 213 MET A O 1
ATOM 1737 N N . GLU A 1 214 ? 11.705 -6.788 -25.081 1.00 80.81 214 GLU A N 1
ATOM 1738 C CA . GLU A 1 214 ? 11.914 -5.649 -24.176 1.00 80.81 214 GLU A CA 1
ATOM 1739 C C . GLU A 1 214 ? 10.617 -5.235 -23.455 1.00 80.81 214 GLU A C 1
ATOM 1741 O O . GLU A 1 214 ? 10.643 -4.905 -22.266 1.00 80.81 214 GLU A O 1
ATOM 1746 N N . MET A 1 215 ? 9.456 -5.352 -24.112 1.00 81.75 215 MET A N 1
ATOM 1747 C CA . MET A 1 215 ? 8.151 -5.188 -23.457 1.00 81.75 215 MET A CA 1
ATOM 1748 C C . MET A 1 215 ? 7.885 -6.253 -22.387 1.00 81.75 215 MET A C 1
ATOM 1750 O O . MET A 1 215 ? 7.276 -5.944 -21.357 1.00 81.75 215 MET A O 1
ATOM 1754 N N . ALA A 1 216 ? 8.305 -7.499 -22.626 1.00 82.31 216 ALA A N 1
ATOM 1755 C CA . ALA A 1 216 ? 8.167 -8.590 -21.667 1.00 82.31 216 ALA A CA 1
ATOM 1756 C C . ALA A 1 216 ? 9.080 -8.394 -20.448 1.00 82.31 216 ALA A C 1
ATOM 1758 O O . ALA A 1 216 ? 8.645 -8.621 -19.324 1.00 82.31 216 ALA A O 1
ATOM 1759 N N . GLU A 1 217 ? 10.305 -7.909 -20.649 1.00 81.94 217 GLU A N 1
ATOM 1760 C CA . GLU A 1 217 ? 11.256 -7.595 -19.570 1.00 81.94 217 GLU A CA 1
ATOM 1761 C C . GLU A 1 217 ? 10.749 -6.466 -18.660 1.00 81.94 217 GLU A C 1
ATOM 1763 O O . GLU A 1 217 ? 10.991 -6.481 -17.455 1.00 81.94 217 GLU A O 1
ATOM 1768 N N . HIS A 1 218 ? 9.956 -5.545 -19.213 1.00 84.94 218 HIS A N 1
ATOM 1769 C CA . HIS A 1 218 ? 9.272 -4.483 -18.473 1.00 84.94 218 HIS A CA 1
ATOM 1770 C C . HIS A 1 218 ? 7.819 -4.842 -18.115 1.00 84.94 218 HIS A C 1
ATOM 1772 O O . HIS A 1 218 ? 6.958 -3.958 -18.048 1.00 84.94 218 HIS A O 1
ATOM 1778 N N . SER A 1 219 ? 7.495 -6.128 -17.943 1.00 88.00 219 SER A N 1
ATOM 1779 C CA . SER A 1 219 ? 6.142 -6.555 -17.573 1.00 88.00 219 SER A CA 1
ATOM 1780 C C . SER A 1 219 ? 5.706 -5.979 -16.219 1.00 88.00 219 SER A C 1
ATOM 1782 O O . SER A 1 219 ? 6.462 -5.924 -15.251 1.00 88.00 219 SER A O 1
ATOM 1784 N N . LEU A 1 220 ? 4.440 -5.560 -16.147 1.00 89.69 220 LEU A N 1
ATOM 1785 C CA . LEU A 1 220 ? 3.816 -4.980 -14.954 1.00 89.69 220 LEU A CA 1
ATOM 1786 C C . LEU A 1 220 ? 2.742 -5.891 -14.339 1.00 89.69 220 LEU A C 1
ATOM 1788 O O . LEU A 1 220 ? 1.968 -5.430 -13.499 1.00 89.69 220 LEU A O 1
ATOM 1792 N N . ARG A 1 221 ? 2.644 -7.172 -14.722 1.00 89.44 221 ARG A N 1
ATOM 1793 C CA . ARG A 1 221 ? 1.575 -8.057 -14.214 1.00 89.44 221 ARG A CA 1
ATOM 1794 C C . ARG A 1 221 ? 1.754 -8.347 -12.724 1.00 89.44 221 ARG A C 1
ATOM 1796 O O . ARG A 1 221 ? 0.807 -8.193 -11.955 1.00 89.44 221 ARG A O 1
ATOM 1803 N N . GLY A 1 222 ? 2.976 -8.670 -12.302 1.00 91.00 222 GLY A N 1
ATOM 1804 C CA . GLY A 1 222 ? 3.368 -8.821 -10.902 1.00 91.00 222 GLY A CA 1
ATOM 1805 C C . GLY A 1 222 ? 3.115 -7.546 -10.109 1.00 91.00 222 GLY A C 1
ATOM 1806 O O . GLY A 1 222 ? 2.525 -7.591 -9.033 1.00 91.00 222 GLY A O 1
ATOM 1807 N N . TRP A 1 223 ? 3.445 -6.390 -10.689 1.00 94.88 223 TRP A N 1
ATOM 1808 C CA . TRP A 1 223 ? 3.203 -5.098 -10.048 1.00 94.88 223 TRP A CA 1
ATOM 1809 C C . TRP A 1 223 ? 1.702 -4.799 -9.895 1.00 94.88 223 TRP A C 1
ATOM 1811 O O . TRP A 1 223 ? 1.261 -4.370 -8.832 1.00 94.88 223 TRP A O 1
ATOM 1821 N N . GLY A 1 224 ? 0.888 -5.100 -10.911 1.00 94.50 224 GLY A N 1
ATOM 1822 C CA . GLY A 1 224 ? -0.571 -4.976 -10.840 1.00 94.50 224 GLY A CA 1
ATOM 1823 C C . GLY A 1 224 ? -1.196 -5.897 -9.785 1.00 94.50 224 GLY A C 1
ATOM 1824 O O . GLY A 1 224 ? -2.144 -5.508 -9.096 1.00 94.50 224 GLY A O 1
ATOM 1825 N N . CYS A 1 225 ? -0.630 -7.091 -9.585 1.00 94.69 225 CYS A N 1
ATOM 1826 C CA . CYS A 1 225 ? -1.008 -7.964 -8.475 1.00 94.69 225 CYS A CA 1
ATOM 1827 C C . CYS A 1 225 ? -0.638 -7.354 -7.119 1.00 94.69 225 CYS A C 1
ATOM 1829 O O . CYS A 1 225 ? -1.466 -7.382 -6.210 1.00 94.69 225 CYS A O 1
ATOM 1831 N N . LEU A 1 226 ? 0.556 -6.765 -6.976 1.00 95.69 226 LEU A N 1
ATOM 1832 C CA . LEU A 1 226 ? 0.929 -6.036 -5.759 1.00 95.69 226 LEU A CA 1
ATOM 1833 C C . LEU A 1 226 ? -0.023 -4.866 -5.495 1.00 95.69 226 LEU A C 1
ATOM 1835 O O . LEU A 1 226 ? -0.390 -4.641 -4.344 1.00 95.69 226 LEU A O 1
ATOM 1839 N N . LEU A 1 227 ? -0.474 -4.162 -6.540 1.00 96.75 227 LEU A N 1
ATOM 1840 C CA . LEU A 1 227 ? -1.406 -3.038 -6.408 1.00 96.75 227 LEU A CA 1
ATOM 1841 C C . LEU A 1 227 ? -2.750 -3.521 -5.882 1.00 96.75 227 LEU A C 1
ATOM 1843 O O . LEU A 1 227 ? -3.277 -2.967 -4.920 1.00 96.75 227 LEU A O 1
ATOM 1847 N N . THR A 1 228 ? -3.263 -4.600 -6.465 1.00 96.25 228 THR A N 1
ATOM 1848 C CA . THR A 1 228 ? -4.516 -5.228 -6.036 1.00 96.25 228 THR A CA 1
ATOM 1849 C C . THR A 1 228 ? -4.412 -5.743 -4.600 1.00 96.25 228 THR A C 1
ATOM 1851 O O . THR A 1 228 ? -5.283 -5.460 -3.779 1.00 96.25 228 THR A O 1
ATOM 1854 N N . LEU A 1 229 ? -3.325 -6.444 -4.267 1.00 96.94 229 LEU A N 1
ATOM 1855 C CA . LEU A 1 229 ? -3.074 -6.961 -2.923 1.00 96.94 229 LEU A CA 1
ATOM 1856 C C . LEU A 1 229 ? -2.988 -5.831 -1.894 1.00 96.94 229 LEU A C 1
ATOM 1858 O O . LEU A 1 229 ? -3.599 -5.923 -0.832 1.00 96.94 229 LEU A O 1
ATOM 1862 N N . TRP A 1 230 ? -2.274 -4.753 -2.213 1.00 98.00 230 TRP A N 1
ATOM 1863 C CA . TRP A 1 230 ? -2.195 -3.579 -1.355 1.00 98.00 230 TRP A CA 1
ATOM 1864 C C . TRP A 1 230 ? -3.577 -2.963 -1.120 1.00 98.00 230 TRP A C 1
ATOM 1866 O O . TRP A 1 230 ? -3.933 -2.734 0.031 1.00 98.00 230 TRP A O 1
ATOM 1876 N N . CYS A 1 231 ? -4.396 -2.796 -2.168 1.00 97.69 231 CYS A N 1
ATOM 1877 C CA . CYS A 1 231 ? -5.771 -2.292 -2.046 1.00 97.69 231 CYS A CA 1
ATOM 1878 C C . CYS A 1 231 ? -6.629 -3.157 -1.111 1.00 97.69 231 CYS A C 1
ATOM 1880 O O . CYS A 1 231 ? -7.365 -2.637 -0.268 1.00 97.69 231 CYS A O 1
ATOM 1882 N N . VAL A 1 232 ? -6.520 -4.482 -1.239 1.00 97.94 232 VAL A N 1
ATOM 1883 C CA . VAL A 1 232 ? -7.221 -5.437 -0.374 1.00 97.94 232 VAL A CA 1
ATOM 1884 C C . VAL A 1 232 ? -6.749 -5.307 1.072 1.00 97.94 232 VAL A C 1
ATOM 1886 O O . VAL A 1 232 ? -7.579 -5.238 1.976 1.00 97.94 232 VAL A O 1
ATOM 1889 N N . LEU A 1 233 ? -5.439 -5.224 1.309 1.00 98.38 233 LEU A N 1
ATOM 1890 C CA . LEU A 1 233 ? -4.881 -5.143 2.659 1.00 98.38 233 LEU A CA 1
ATOM 1891 C C . LEU A 1 233 ? -5.203 -3.823 3.359 1.00 98.38 233 LEU A C 1
ATOM 1893 O O . LEU A 1 233 ? -5.583 -3.861 4.528 1.00 98.38 233 LEU A O 1
ATOM 1897 N N . ILE A 1 234 ? -5.131 -2.677 2.673 1.00 98.19 234 ILE A N 1
ATOM 1898 C CA . ILE A 1 234 ? -5.534 -1.400 3.280 1.00 98.19 234 ILE A CA 1
ATOM 1899 C C . ILE A 1 234 ? -7.033 -1.380 3.587 1.00 98.19 234 ILE A C 1
ATOM 1901 O O . ILE A 1 234 ? -7.434 -0.830 4.609 1.00 98.19 234 ILE A O 1
ATOM 1905 N N . THR A 1 235 ? -7.855 -2.020 2.748 1.00 98.06 235 THR A N 1
ATOM 1906 C CA . THR A 1 235 ? -9.304 -2.113 2.957 1.00 98.06 235 THR A CA 1
ATOM 1907 C C . THR A 1 235 ? -9.628 -3.031 4.125 1.00 98.06 235 THR A C 1
ATOM 1909 O O . THR A 1 235 ? -10.420 -2.653 4.982 1.00 98.06 235 THR A O 1
ATOM 1912 N N . LEU A 1 236 ? -8.979 -4.198 4.210 1.00 98.19 236 LEU A N 1
ATOM 1913 C CA . LEU A 1 236 ? -9.095 -5.107 5.350 1.00 98.19 236 LEU A CA 1
ATOM 1914 C C . LEU A 1 236 ? -8.647 -4.427 6.639 1.00 98.19 236 LEU A C 1
ATOM 1916 O O . LEU A 1 236 ? -9.386 -4.469 7.615 1.00 98.19 236 LEU A O 1
ATOM 1920 N N . SER A 1 237 ? -7.493 -3.755 6.624 1.00 98.31 237 SER A N 1
ATOM 1921 C CA . SER A 1 237 ? -6.966 -3.029 7.780 1.00 98.31 237 SER A CA 1
ATOM 1922 C C . SER A 1 237 ? -7.925 -1.933 8.239 1.00 98.31 237 SER A C 1
ATOM 1924 O O . SER A 1 237 ? -8.247 -1.844 9.426 1.00 98.31 237 SER A O 1
ATOM 1926 N N . ALA A 1 238 ? -8.417 -1.115 7.305 1.00 97.94 238 ALA A N 1
ATOM 1927 C CA . ALA A 1 238 ? -9.375 -0.052 7.578 1.00 97.94 238 ALA A CA 1
ATOM 1928 C C . ALA A 1 238 ? -10.702 -0.603 8.117 1.00 97.94 238 ALA A C 1
ATOM 1930 O O . ALA A 1 238 ? -11.221 -0.089 9.108 1.00 97.94 238 ALA A O 1
ATOM 1931 N N . TRP A 1 239 ? -11.222 -1.668 7.499 1.00 97.62 239 TRP A N 1
ATOM 1932 C CA . TRP A 1 239 ? -12.457 -2.321 7.918 1.00 97.62 239 TRP A CA 1
ATOM 1933 C C . TRP A 1 239 ? -12.306 -2.871 9.330 1.00 97.62 239 TRP A C 1
ATOM 1935 O O . TRP A 1 239 ? -13.092 -2.523 10.201 1.00 97.62 239 TRP A O 1
ATOM 1945 N N . SER A 1 240 ? -11.259 -3.651 9.595 1.00 97.12 240 SER A N 1
ATOM 1946 C CA . SER A 1 240 ? -11.058 -4.286 10.894 1.00 97.12 240 SER A CA 1
ATOM 1947 C C . SER A 1 240 ? -10.775 -3.271 12.005 1.00 97.12 240 SER A C 1
ATOM 1949 O O . SER A 1 240 ? -11.218 -3.461 13.134 1.00 97.12 240 SER A O 1
ATOM 1951 N N . GLY A 1 241 ? -10.093 -2.164 11.690 1.00 95.19 241 GLY A N 1
ATOM 1952 C CA . GLY A 1 241 ? -9.878 -1.063 12.630 1.00 95.19 241 GLY A CA 1
ATOM 1953 C C . GLY A 1 241 ? -11.185 -0.354 12.996 1.00 95.19 241 GLY A C 1
ATOM 1954 O O . GLY A 1 241 ? -11.498 -0.208 14.176 1.00 95.19 241 GLY A O 1
ATOM 1955 N N . ALA A 1 242 ? -11.994 0.016 11.997 1.00 94.88 242 ALA A N 1
ATOM 1956 C CA . ALA A 1 242 ? -13.314 0.605 12.229 1.00 94.88 242 ALA A CA 1
ATOM 1957 C C . ALA A 1 242 ? -14.247 -0.366 12.973 1.00 94.88 242 ALA A C 1
ATOM 1959 O O . ALA A 1 242 ? -14.957 0.037 13.894 1.00 94.88 242 ALA A O 1
ATOM 1960 N N . HIS A 1 243 ? -14.194 -1.652 12.625 1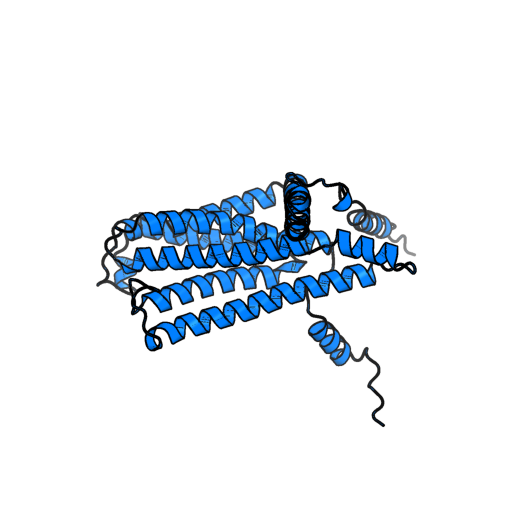.00 94.38 243 HIS A N 1
ATOM 1961 C CA . HIS A 1 243 ? -14.996 -2.707 13.231 1.00 94.38 243 HIS A CA 1
ATOM 1962 C C . HIS A 1 243 ? -14.658 -2.948 14.706 1.00 94.38 243 HIS A C 1
ATOM 1964 O O . HIS A 1 243 ? -15.556 -3.240 15.498 1.00 94.38 243 HIS A O 1
ATOM 1970 N N . PHE A 1 244 ? -13.382 -2.813 15.080 1.00 93.50 244 PHE A N 1
ATOM 1971 C CA . PHE A 1 244 ? -12.929 -2.885 16.467 1.00 93.50 244 PHE A CA 1
ATOM 1972 C C . PHE A 1 244 ? -13.423 -1.686 17.285 1.00 93.50 244 PHE A C 1
ATOM 1974 O O . PHE A 1 244 ? -14.028 -1.856 18.340 1.00 93.50 244 PHE A O 1
ATOM 1981 N N . VAL A 1 245 ? -13.226 -0.469 16.770 1.00 90.06 245 VAL A N 1
ATOM 1982 C CA . VAL A 1 245 ? -13.593 0.768 17.481 1.00 90.06 245 VAL A CA 1
ATOM 1983 C C . VAL A 1 245 ? -15.113 0.930 17.610 1.00 90.06 245 VAL A C 1
ATOM 1985 O O . VAL A 1 245 ? -15.596 1.479 18.600 1.00 90.06 245 VAL A O 1
ATOM 1988 N N . ALA A 1 246 ? -15.891 0.427 16.648 1.00 89.38 246 ALA A N 1
ATOM 1989 C CA . ALA A 1 246 ? -17.346 0.556 16.658 1.00 89.38 246 ALA A CA 1
ATOM 1990 C C . ALA A 1 246 ? -18.025 -0.150 17.849 1.00 89.38 246 ALA A C 1
ATOM 1992 O O . ALA A 1 246 ? -19.075 0.311 18.294 1.00 89.38 246 ALA A O 1
ATOM 1993 N N . GLU A 1 247 ? -17.433 -1.228 18.377 1.00 84.25 247 GLU A N 1
ATOM 1994 C CA . GLU A 1 247 ? -17.985 -2.012 19.494 1.00 84.25 247 GLU A CA 1
ATOM 1995 C C . GLU A 1 247 ? -17.821 -1.338 20.863 1.00 84.25 247 GLU A C 1
ATOM 1997 O O . GLU A 1 247 ? -18.550 -1.668 21.795 1.00 84.25 247 GLU A O 1
ATOM 2002 N N . ARG A 1 248 ? -16.909 -0.362 20.995 1.00 77.88 248 ARG A N 1
ATOM 2003 C CA . ARG A 1 248 ? -16.620 0.422 22.219 1.00 77.88 248 ARG A CA 1
ATOM 2004 C C . ARG A 1 248 ? -16.164 -0.369 23.456 1.00 77.88 248 ARG A C 1
ATOM 2006 O O . ARG A 1 248 ? -15.643 0.250 24.367 1.00 77.88 248 ARG A O 1
ATOM 2013 N N . GLY A 1 249 ? -16.327 -1.692 23.504 1.00 76.75 249 GLY A N 1
ATOM 2014 C CA . GLY A 1 249 ? -15.876 -2.556 24.607 1.00 76.75 249 GLY A CA 1
ATOM 2015 C C . GLY A 1 249 ? -14.480 -3.159 24.424 1.00 76.75 249 GLY A C 1
ATOM 2016 O O . GLY A 1 249 ? -14.000 -3.845 25.318 1.00 76.75 249 GLY A O 1
ATOM 2017 N N . ALA A 1 250 ? -13.835 -2.925 23.273 1.00 80.75 250 ALA A N 1
ATOM 2018 C CA . ALA A 1 250 ? -12.533 -3.500 22.915 1.00 80.75 250 ALA A CA 1
ATOM 2019 C C . ALA A 1 250 ? -12.473 -5.049 22.965 1.00 80.75 250 ALA A C 1
ATOM 2021 O O . ALA A 1 250 ? -11.401 -5.634 23.120 1.00 80.75 250 ALA A O 1
ATOM 2022 N N . GLU A 1 251 ? -13.609 -5.732 22.781 1.00 85.12 251 GLU A N 1
ATOM 2023 C CA . GLU A 1 251 ? -13.709 -7.196 22.893 1.00 85.12 251 GLU A CA 1
ATOM 2024 C C . GLU A 1 251 ? -13.340 -7.921 21.582 1.00 85.12 251 GLU A C 1
ATOM 2026 O O . GLU A 1 251 ? -12.839 -9.049 21.604 1.00 85.12 251 GLU A O 1
ATOM 2031 N N . ARG A 1 252 ? -13.493 -7.262 20.423 1.00 90.56 252 ARG A N 1
ATOM 2032 C CA . ARG A 1 252 ? -13.112 -7.752 19.078 1.00 90.56 252 ARG A CA 1
ATOM 2033 C C . ARG A 1 252 ? -11.600 -7.833 18.824 1.00 90.56 252 ARG A C 1
ATOM 2035 O O . ARG A 1 252 ? -11.096 -7.341 17.811 1.00 90.56 252 ARG A O 1
ATOM 2042 N N . ILE A 1 253 ? -10.857 -8.534 19.675 1.00 91.56 253 ILE A N 1
ATOM 2043 C CA . ILE A 1 253 ? -9.401 -8.702 19.534 1.00 91.56 253 ILE A CA 1
ATOM 2044 C C . ILE A 1 253 ? -9.005 -9.253 18.154 1.00 91.56 253 ILE A C 1
ATOM 2046 O O . ILE A 1 253 ? -8.016 -8.805 17.583 1.00 91.56 253 ILE A O 1
ATOM 2050 N N . GLY A 1 254 ? -9.806 -10.140 17.551 1.00 93.75 254 GLY A N 1
ATOM 2051 C CA . GLY A 1 254 ? -9.545 -10.638 16.193 1.00 93.75 254 GLY A CA 1
ATOM 2052 C C . GLY A 1 254 ? -9.528 -9.537 15.120 1.00 93.75 254 GLY A C 1
ATOM 2053 O O . GLY A 1 254 ? -8.672 -9.549 14.231 1.00 93.75 254 GLY A O 1
ATOM 2054 N N . ALA A 1 255 ? -10.419 -8.546 15.223 1.00 94.62 255 ALA A N 1
ATOM 2055 C CA . ALA A 1 255 ? -10.433 -7.394 14.323 1.00 94.62 255 ALA A CA 1
ATOM 2056 C C . ALA A 1 255 ? -9.225 -6.478 14.581 1.00 94.62 255 ALA A C 1
ATOM 2058 O O . ALA A 1 255 ? -8.567 -6.038 13.640 1.00 94.62 255 ALA A O 1
ATOM 2059 N N . PHE A 1 256 ? -8.856 -6.278 15.848 1.00 95.12 256 PHE A N 1
ATOM 2060 C CA . PHE A 1 256 ? -7.649 -5.537 16.210 1.00 95.12 256 PHE A CA 1
ATOM 2061 C C . PHE A 1 256 ? -6.371 -6.191 15.659 1.00 95.12 256 PHE A C 1
ATOM 2063 O O . PHE A 1 256 ? -5.565 -5.533 15.002 1.00 95.12 256 PHE A O 1
ATOM 2070 N N . THR A 1 257 ? -6.201 -7.503 15.837 1.00 96.25 257 THR A N 1
ATOM 2071 C CA . THR A 1 257 ? -5.053 -8.241 15.292 1.00 96.25 257 THR A CA 1
ATOM 2072 C C . THR A 1 257 ? -5.019 -8.180 13.766 1.00 96.25 257 THR A C 1
ATOM 2074 O O . THR A 1 257 ? -3.956 -7.954 13.188 1.00 96.25 257 THR A O 1
ATOM 2077 N N . THR A 1 258 ? -6.172 -8.315 13.104 1.00 97.81 258 THR A N 1
ATOM 2078 C CA . THR A 1 258 ? -6.269 -8.185 11.641 1.00 97.81 258 THR A CA 1
ATOM 2079 C C . THR A 1 258 ? -5.827 -6.797 11.185 1.00 97.81 258 THR A C 1
ATOM 2081 O O . THR A 1 258 ? -5.037 -6.699 10.245 1.00 97.81 258 THR A O 1
ATOM 2084 N N . HIS A 1 259 ? -6.255 -5.739 11.885 1.00 97.38 259 HIS A N 1
ATOM 2085 C CA . HIS A 1 259 ? -5.866 -4.358 11.596 1.00 97.38 259 HIS A CA 1
ATOM 2086 C C . HIS A 1 259 ? -4.350 -4.184 11.654 1.00 97.38 259 HIS A C 1
ATOM 2088 O O . HIS A 1 259 ? -3.765 -3.651 10.709 1.00 97.38 259 HIS A O 1
ATOM 2094 N N . LEU A 1 260 ? -3.725 -4.690 12.724 1.00 97.81 260 LEU A N 1
ATOM 2095 C CA . LEU A 1 260 ? -2.284 -4.595 12.924 1.00 97.81 260 LEU A CA 1
ATOM 2096 C C . LEU A 1 260 ? -1.505 -5.343 11.841 1.00 97.81 260 LEU A C 1
ATOM 2098 O O . LEU A 1 260 ? -0.636 -4.756 11.204 1.00 97.81 260 LEU A O 1
ATOM 2102 N N . LEU A 1 261 ? -1.837 -6.611 11.586 1.00 98.00 261 LEU A N 1
ATOM 2103 C CA . LEU A 1 261 ? -1.108 -7.428 10.614 1.00 98.00 261 LEU A CA 1
ATOM 2104 C C . LEU A 1 261 ? -1.237 -6.869 9.195 1.00 98.00 261 LEU A C 1
ATOM 2106 O O . LEU A 1 261 ? -0.236 -6.633 8.521 1.00 98.00 261 LEU A O 1
ATOM 2110 N N . THR A 1 262 ? -2.467 -6.621 8.744 1.00 98.31 262 THR A N 1
ATOM 2111 C CA . THR A 1 262 ? -2.714 -6.147 7.375 1.00 98.31 262 THR A CA 1
ATOM 2112 C C . THR A 1 262 ? -2.191 -4.727 7.160 1.00 98.31 262 THR A C 1
ATOM 2114 O O . THR A 1 262 ? -1.610 -4.447 6.110 1.00 98.31 262 THR A O 1
ATOM 2117 N N . GLY A 1 263 ? -2.299 -3.847 8.159 1.00 97.56 263 GLY A N 1
ATOM 2118 C CA . GLY A 1 263 ? -1.766 -2.487 8.089 1.00 97.56 263 GLY A CA 1
ATOM 2119 C C . GLY A 1 263 ? -0.237 -2.450 8.083 1.00 97.56 263 GLY A C 1
ATOM 2120 O O . GLY A 1 263 ? 0.351 -1.785 7.231 1.00 97.56 263 GLY A O 1
ATOM 2121 N N . SER A 1 264 ? 0.424 -3.240 8.938 1.00 97.94 264 SER A N 1
ATOM 2122 C CA . SER A 1 264 ? 1.889 -3.348 8.941 1.00 97.94 264 SER A CA 1
ATOM 2123 C C . SER A 1 264 ? 2.439 -3.926 7.636 1.00 97.94 264 SER A C 1
ATOM 2125 O O . SER A 1 264 ? 3.450 -3.429 7.150 1.00 97.94 264 SER A O 1
ATOM 2127 N N . ILE A 1 265 ? 1.774 -4.921 7.034 1.00 97.69 265 ILE A N 1
ATOM 2128 C CA . ILE A 1 265 ? 2.172 -5.498 5.734 1.00 97.69 265 ILE A CA 1
ATOM 2129 C C . ILE A 1 265 ? 1.905 -4.522 4.574 1.00 97.69 265 ILE A C 1
ATOM 2131 O O . ILE A 1 265 ? 2.627 -4.523 3.576 1.00 97.69 265 ILE A O 1
ATOM 2135 N N . SER A 1 266 ? 0.914 -3.637 4.696 1.00 98.12 266 SER A N 1
ATOM 2136 C CA . SER A 1 266 ? 0.592 -2.663 3.644 1.00 98.12 266 SER A CA 1
ATOM 2137 C C . SER A 1 266 ? 1.707 -1.636 3.408 1.00 98.12 266 SER A C 1
ATOM 2139 O O . SER A 1 266 ? 1.826 -1.110 2.307 1.00 98.12 266 SER A O 1
ATOM 2141 N N . ILE A 1 267 ? 2.557 -1.364 4.401 1.00 97.94 267 ILE A N 1
ATOM 2142 C CA . ILE A 1 267 ? 3.650 -0.378 4.316 1.00 97.94 267 ILE A CA 1
ATOM 2143 C C . ILE A 1 267 ? 4.802 -0.838 3.405 1.00 97.94 267 ILE A C 1
ATOM 2145 O O . ILE A 1 267 ? 5.150 -0.095 2.485 1.00 97.94 267 ILE A O 1
ATOM 2149 N N . PRO A 1 268 ? 5.400 -2.036 3.578 1.00 96.06 268 PRO A N 1
ATOM 2150 C CA . PRO A 1 268 ? 6.392 -2.535 2.629 1.00 96.06 268 PRO A CA 1
ATOM 2151 C C . PRO A 1 268 ? 5.818 -2.689 1.217 1.00 96.06 268 PRO A C 1
ATOM 2153 O O . PRO A 1 268 ? 6.505 -2.361 0.251 1.00 96.06 268 PRO A O 1
ATOM 2156 N N . LEU A 1 269 ? 4.556 -3.117 1.083 1.00 96.44 269 LEU A N 1
ATOM 2157 C CA . LEU A 1 269 ? 3.878 -3.192 -0.216 1.00 96.44 269 LEU A CA 1
ATOM 2158 C C . LEU A 1 269 ? 3.720 -1.816 -0.866 1.00 96.44 269 LEU A C 1
ATOM 2160 O O . LEU A 1 269 ? 3.994 -1.674 -2.053 1.00 96.44 269 LEU A O 1
ATOM 2164 N N . PHE A 1 270 ? 3.344 -0.798 -0.093 1.00 97.31 270 PHE A N 1
ATOM 2165 C CA . PHE A 1 270 ? 3.270 0.585 -0.558 1.00 97.31 270 PHE A CA 1
ATOM 2166 C C . PHE A 1 270 ? 4.619 1.076 -1.102 1.00 97.31 270 PHE A C 1
ATOM 2168 O O . PHE A 1 270 ? 4.682 1.642 -2.192 1.00 97.31 270 PHE A O 1
ATOM 2175 N N . ILE A 1 271 ? 5.715 0.817 -0.381 1.00 96.44 271 ILE A N 1
ATOM 2176 C CA . ILE A 1 271 ? 7.061 1.181 -0.843 1.00 96.44 271 ILE A CA 1
ATOM 2177 C C . ILE A 1 271 ? 7.403 0.427 -2.133 1.00 96.44 271 ILE A C 1
ATOM 2179 O O . ILE A 1 271 ? 7.856 1.049 -3.091 1.00 96.44 271 ILE A O 1
ATOM 2183 N N . ALA A 1 272 ? 7.152 -0.884 -2.193 1.00 94.62 272 ALA A N 1
ATOM 2184 C CA . ALA A 1 272 ? 7.404 -1.694 -3.386 1.00 94.62 272 ALA A CA 1
ATOM 2185 C C . ALA A 1 272 ? 6.609 -1.201 -4.610 1.00 94.62 272 ALA A C 1
ATOM 2187 O O . ALA A 1 272 ? 7.152 -1.141 -5.716 1.00 94.62 272 ALA A O 1
ATOM 2188 N N . LEU A 1 273 ? 5.357 -0.780 -4.401 1.00 95.25 273 LEU A N 1
ATOM 2189 C CA . LEU A 1 273 ? 4.480 -0.238 -5.438 1.00 95.25 273 LEU A CA 1
ATOM 2190 C C . LEU A 1 273 ? 5.016 1.024 -6.097 1.00 95.25 273 LEU A C 1
ATOM 2192 O O . LEU A 1 273 ? 4.824 1.217 -7.294 1.00 95.25 273 LEU A O 1
ATOM 2196 N N . ILE A 1 274 ? 5.668 1.882 -5.325 1.00 94.44 274 ILE A N 1
ATOM 2197 C CA . ILE A 1 274 ? 6.230 3.136 -5.823 1.00 94.44 274 ILE A CA 1
ATOM 2198 C C . ILE A 1 274 ? 7.623 2.897 -6.399 1.00 94.44 274 ILE A C 1
ATOM 2200 O O . ILE A 1 274 ? 7.975 3.433 -7.450 1.00 94.44 274 ILE A O 1
ATOM 2204 N N . TRP A 1 275 ? 8.408 2.071 -5.712 1.00 94.12 275 TRP A N 1
ATOM 2205 C CA . TRP A 1 275 ? 9.790 1.796 -6.058 1.00 94.12 275 TRP A CA 1
ATOM 2206 C C . TRP A 1 275 ? 9.925 1.111 -7.416 1.00 94.12 275 TR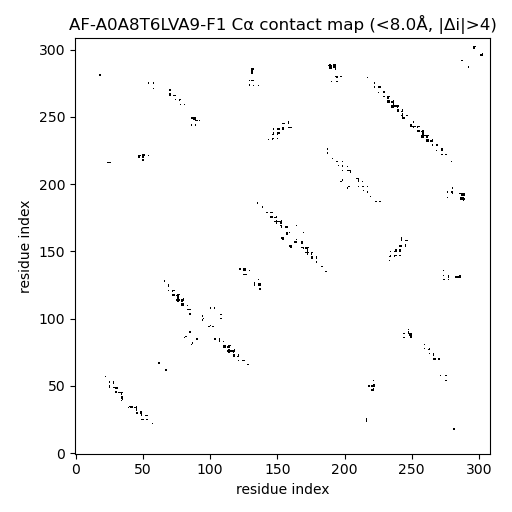P A C 1
ATOM 2208 O O . TRP A 1 275 ? 10.761 1.534 -8.211 1.00 94.12 275 TRP A O 1
ATOM 2218 N N . TYR A 1 276 ? 9.112 0.089 -7.706 1.00 92.44 276 TYR A N 1
ATOM 2219 C CA . TYR A 1 276 ? 9.309 -0.713 -8.914 1.00 92.44 276 TYR A CA 1
ATOM 2220 C C . TYR A 1 276 ? 9.105 0.086 -10.216 1.00 92.44 276 TYR A C 1
ATOM 2222 O O . TYR A 1 276 ? 10.028 0.099 -11.031 1.00 92.44 276 TYR A O 1
ATOM 2230 N N . PRO A 1 277 ? 8.000 0.840 -10.409 1.00 90.50 277 PRO A N 1
ATOM 2231 C CA . PRO A 1 277 ? 7.851 1.706 -11.577 1.00 90.50 277 PRO A CA 1
ATOM 2232 C C . PRO A 1 277 ? 8.965 2.745 -11.695 1.00 90.50 277 PRO A C 1
ATOM 2234 O O . PRO A 1 277 ? 9.507 2.932 -12.777 1.00 90.50 277 PRO A O 1
ATOM 2237 N N . GLN A 1 278 ? 9.364 3.388 -10.591 1.00 89.50 278 GLN A N 1
ATOM 2238 C CA . GLN A 1 278 ? 10.467 4.351 -10.629 1.00 89.50 278 GLN A CA 1
ATOM 2239 C C . GLN A 1 278 ? 11.785 3.693 -11.054 1.00 89.50 278 GLN A C 1
ATOM 2241 O O . GLN A 1 278 ? 12.529 4.267 -11.843 1.00 89.50 278 GLN A O 1
ATOM 2246 N N . ARG A 1 279 ? 12.079 2.490 -10.548 1.00 87.12 279 ARG A N 1
ATOM 2247 C CA . ARG A 1 279 ? 13.301 1.761 -10.900 1.00 87.12 279 ARG A CA 1
ATOM 2248 C C . ARG A 1 279 ? 13.332 1.372 -12.376 1.00 87.12 279 ARG A C 1
ATOM 2250 O O . ARG A 1 279 ? 14.420 1.368 -12.946 1.00 87.12 279 ARG A O 1
ATOM 2257 N N . MET A 1 280 ? 12.176 1.047 -12.952 1.00 82.50 280 MET A N 1
ATOM 2258 C CA . MET A 1 280 ? 12.028 0.710 -14.371 1.00 82.50 280 MET A CA 1
ATOM 2259 C C . MET A 1 280 ? 12.119 1.945 -15.278 1.00 82.50 280 MET A C 1
ATOM 2261 O O . MET A 1 280 ? 12.641 1.846 -16.374 1.00 82.50 280 MET A O 1
ATOM 2265 N N . LEU A 1 281 ? 11.641 3.109 -14.827 1.00 75.81 281 LEU A N 1
ATOM 2266 C CA . LEU A 1 281 ? 11.616 4.339 -15.631 1.00 75.81 281 LEU A CA 1
ATOM 2267 C C . LEU A 1 281 ? 12.925 5.146 -15.608 1.00 75.81 281 LEU A C 1
ATOM 2269 O O . LEU A 1 281 ? 13.089 6.076 -16.397 1.00 75.81 281 LEU A O 1
ATOM 2273 N N . GLY A 1 282 ? 13.845 4.824 -14.700 1.00 67.31 282 GLY A N 1
ATOM 2274 C CA . GLY A 1 282 ? 15.163 5.446 -14.635 1.00 67.31 282 GLY A CA 1
ATOM 2275 C C . GLY A 1 282 ? 15.152 6.892 -14.133 1.00 67.31 282 GLY A C 1
ATOM 2276 O O . GLY A 1 282 ? 14.396 7.225 -13.230 1.00 67.31 282 GLY A O 1
ATOM 2277 N N . THR A 1 283 ? 16.025 7.759 -14.650 1.00 54.94 283 THR A N 1
ATOM 2278 C CA . THR A 1 283 ? 16.131 9.177 -14.245 1.00 54.94 283 THR A CA 1
ATOM 2279 C C . THR A 1 283 ? 15.526 10.092 -15.308 1.00 54.94 283 THR A C 1
ATOM 2281 O O . THR A 1 283 ? 15.948 10.045 -16.456 1.00 54.94 283 THR A O 1
ATOM 2284 N N . GLY A 1 284 ? 14.588 10.968 -14.925 1.00 53.25 284 GLY A N 1
ATOM 2285 C CA . GLY A 1 284 ? 14.035 12.010 -15.809 1.00 53.25 284 GLY A CA 1
ATOM 2286 C C . GLY A 1 284 ? 12.661 11.718 -16.424 1.00 53.25 284 GLY A C 1
ATOM 2287 O O . GLY A 1 284 ? 12.096 12.601 -17.064 1.00 53.25 284 GLY A O 1
ATOM 2288 N N . ALA A 1 285 ? 12.086 10.534 -16.196 1.00 58.38 285 ALA A N 1
ATOM 2289 C CA . ALA A 1 285 ? 10.723 10.222 -16.625 1.00 58.38 285 ALA A CA 1
ATOM 2290 C C . ALA A 1 285 ? 9.666 10.937 -15.759 1.00 58.38 285 ALA A C 1
ATOM 2292 O O . ALA A 1 285 ? 9.822 11.065 -14.545 1.00 58.38 285 ALA A O 1
ATOM 2293 N N . GLU A 1 286 ? 8.552 11.353 -16.367 1.00 60.62 286 GLU A N 1
ATOM 2294 C CA . GLU A 1 286 ? 7.356 11.817 -15.655 1.00 60.62 286 GLU A CA 1
ATOM 2295 C C . GLU A 1 286 ? 6.205 10.833 -15.877 1.00 60.62 286 GLU A C 1
ATOM 2297 O O . GLU A 1 286 ? 5.837 10.547 -17.013 1.00 60.62 286 GLU A O 1
ATOM 2302 N N . VAL A 1 287 ? 5.597 10.347 -14.792 1.00 57.19 287 VAL A N 1
ATOM 2303 C CA . VAL A 1 287 ? 4.517 9.351 -14.876 1.00 57.19 287 VAL A CA 1
ATOM 2304 C C . VAL A 1 287 ? 3.192 10.035 -15.175 1.00 57.19 287 VAL A C 1
ATOM 2306 O O . VAL A 1 287 ? 2.614 10.703 -14.308 1.00 57.19 287 VAL A O 1
ATOM 2309 N N . LYS A 1 288 ? 2.716 9.882 -16.411 1.00 63.16 288 LYS A N 1
ATOM 2310 C CA . LYS A 1 288 ? 1.531 10.552 -16.955 1.00 63.16 288 LYS A CA 1
ATOM 2311 C C . LYS A 1 288 ? 0.787 9.635 -17.917 1.00 63.16 288 LYS A C 1
ATOM 2313 O O . LYS A 1 288 ? 1.351 8.696 -18.467 1.00 63.16 288 LYS A O 1
ATOM 2318 N N . THR A 1 289 ? -0.491 9.928 -18.122 1.00 63.28 289 THR A N 1
ATOM 2319 C CA . THR A 1 289 ? -1.277 9.244 -19.148 1.00 63.28 289 THR A CA 1
ATOM 2320 C C . THR A 1 289 ? -0.969 9.789 -20.545 1.00 63.28 289 THR A C 1
ATOM 2322 O O . THR A 1 289 ? -0.628 10.964 -20.688 1.00 63.28 289 THR A O 1
ATOM 2325 N N . ARG A 1 290 ? -1.150 8.978 -21.594 1.00 61.34 290 ARG A N 1
ATOM 2326 C CA . ARG A 1 290 ? -1.024 9.380 -23.007 1.00 61.34 290 ARG A CA 1
ATOM 2327 C C . ARG A 1 290 ? -1.943 10.551 -23.334 1.00 61.34 290 ARG A C 1
ATOM 2329 O O . ARG A 1 290 ? -1.519 11.485 -23.999 1.00 61.34 290 ARG A O 1
ATOM 2336 N N . ALA A 1 291 ? -3.164 10.554 -22.799 1.00 62.91 291 ALA A N 1
ATOM 2337 C CA . ALA A 1 291 ? -4.084 11.679 -22.953 1.00 62.91 291 ALA A CA 1
ATOM 2338 C C . ALA A 1 291 ? -3.528 12.977 -22.340 1.00 62.91 291 ALA A C 1
ATOM 2340 O O . ALA A 1 291 ? -3.628 14.034 -22.954 1.00 62.91 291 ALA A O 1
ATOM 2341 N N . ALA A 1 292 ? -2.894 12.909 -21.163 1.00 60.97 292 ALA A N 1
ATOM 2342 C CA . ALA A 1 292 ? -2.273 14.075 -20.535 1.00 60.97 292 ALA A CA 1
ATOM 2343 C C . ALA A 1 292 ? -1.010 14.544 -21.278 1.00 60.97 292 ALA A C 1
ATOM 2345 O O . ALA A 1 292 ? -0.749 15.745 -21.338 1.00 60.97 292 ALA A O 1
ATOM 2346 N N . ILE A 1 293 ? -0.235 13.616 -21.850 1.00 69.00 293 ILE A N 1
ATOM 2347 C CA . ILE A 1 293 ? 0.917 13.936 -22.704 1.00 69.00 293 ILE A CA 1
ATOM 2348 C C . ILE A 1 293 ? 0.436 14.629 -23.984 1.00 69.00 293 ILE A C 1
ATOM 2350 O O . ILE A 1 293 ? 0.926 15.709 -24.297 1.00 69.00 293 ILE A O 1
ATOM 2354 N N . ASN A 1 294 ? -0.569 14.074 -24.666 1.00 68.50 294 ASN A N 1
ATOM 2355 C CA . ASN A 1 294 ? -1.141 14.653 -25.883 1.00 68.50 294 ASN A CA 1
ATOM 2356 C C . ASN A 1 294 ? -1.763 16.025 -25.618 1.00 68.50 294 ASN A C 1
ATOM 2358 O O . ASN A 1 294 ? -1.435 16.968 -26.322 1.00 68.50 294 ASN A O 1
ATOM 2362 N N . ALA A 1 295 ? -2.552 16.179 -24.552 1.00 70.12 295 ALA A N 1
ATOM 2363 C CA . ALA A 1 295 ? -3.104 17.477 -24.167 1.00 70.12 295 ALA A CA 1
ATOM 2364 C C . ALA A 1 295 ? -2.001 18.513 -23.894 1.00 70.12 295 ALA A C 1
ATOM 2366 O O . ALA A 1 295 ? -2.129 19.673 -24.273 1.00 70.12 295 ALA A O 1
ATOM 2367 N N . LYS A 1 296 ? -0.882 18.108 -23.275 1.00 72.94 296 LYS A N 1
ATOM 2368 C CA . LYS A 1 296 ? 0.275 18.994 -23.102 1.00 72.94 296 LYS A CA 1
ATOM 2369 C C . LYS A 1 296 ? 0.917 19.353 -24.445 1.00 72.94 296 LYS A C 1
ATOM 2371 O O . LYS A 1 296 ? 1.237 20.513 -24.655 1.00 72.94 296 LYS A O 1
ATOM 2376 N N . LEU A 1 297 ? 1.087 18.392 -25.352 1.00 72.81 297 LEU A N 1
ATOM 2377 C CA . LEU A 1 297 ? 1.638 18.637 -26.689 1.00 72.81 297 LEU A CA 1
ATOM 2378 C C . LEU A 1 297 ? 0.733 19.542 -27.542 1.00 72.81 297 LEU A C 1
ATOM 2380 O O . LEU A 1 297 ? 1.251 20.364 -28.295 1.00 72.81 297 LEU A O 1
ATOM 2384 N N . GLU A 1 298 ? -0.589 19.425 -27.401 1.00 72.06 298 GLU A N 1
ATOM 2385 C CA . GLU A 1 298 ? -1.577 20.322 -28.013 1.00 72.06 298 GLU A CA 1
ATOM 2386 C C . GLU A 1 298 ? -1.467 21.741 -27.442 1.00 72.06 298 GLU A C 1
ATOM 2388 O O . GLU A 1 298 ? -1.394 22.704 -28.203 1.00 72.06 298 GLU A O 1
ATOM 2393 N N . LEU A 1 299 ? -1.386 21.878 -26.113 1.00 72.88 299 LEU A N 1
ATOM 2394 C CA . LEU A 1 299 ? -1.214 23.170 -25.436 1.00 72.88 299 LEU A CA 1
ATOM 2395 C C . LEU A 1 299 ? 0.134 23.834 -25.759 1.00 72.88 299 LEU A C 1
ATOM 2397 O O . LEU A 1 299 ? 0.196 25.054 -25.892 1.00 72.88 299 LEU A O 1
ATOM 2401 N N . ASP A 1 300 ? 1.194 23.039 -25.922 1.00 80.38 300 ASP A N 1
ATOM 2402 C CA . ASP A 1 300 ? 2.537 23.494 -26.297 1.00 80.38 300 ASP A CA 1
ATOM 2403 C C . ASP A 1 300 ? 2.681 23.723 -27.823 1.00 80.38 300 ASP A C 1
ATOM 2405 O O . ASP A 1 300 ? 3.755 24.111 -28.286 1.00 80.38 300 ASP A O 1
ATOM 2409 N N . GLY A 1 301 ? 1.625 23.481 -28.617 1.00 67.75 301 GLY A N 1
ATOM 2410 C CA . GLY A 1 301 ? 1.587 23.729 -30.064 1.00 67.75 301 GLY A CA 1
ATOM 2411 C C . GLY A 1 301 ? 2.465 22.798 -30.911 1.00 67.75 301 GLY A C 1
ATOM 2412 O O . GLY A 1 301 ? 2.874 23.174 -32.008 1.00 67.75 301 GLY A O 1
ATOM 2413 N N . LYS A 1 302 ? 2.800 21.603 -30.407 1.00 64.44 302 LYS A N 1
ATOM 2414 C CA . LYS A 1 302 ? 3.740 20.657 -31.042 1.00 64.44 302 LYS A CA 1
ATOM 2415 C C . LYS A 1 302 ? 3.085 19.558 -31.880 1.00 64.44 302 LYS A C 1
ATOM 2417 O O . LYS A 1 302 ? 3.801 18.789 -32.515 1.00 64.44 302 LYS A O 1
ATOM 2422 N N . LEU A 1 303 ? 1.757 19.473 -31.898 1.00 50.28 303 LEU A N 1
ATOM 2423 C CA . LEU A 1 303 ? 1.025 18.611 -32.826 1.00 50.28 303 LEU A CA 1
ATOM 2424 C C . LEU A 1 303 ? 0.585 19.433 -34.046 1.00 50.28 303 LEU A C 1
ATOM 2426 O O . LEU A 1 303 ? 0.162 20.578 -33.864 1.00 50.28 303 LEU A O 1
ATOM 2430 N N . PRO A 1 304 ? 0.672 18.891 -35.278 1.00 51.72 304 PRO A N 1
ATOM 2431 C CA . PRO A 1 304 ? 0.078 19.551 -36.430 1.00 51.72 304 PRO A CA 1
ATOM 2432 C C . PRO A 1 304 ? -1.415 19.710 -36.143 1.00 51.72 304 PRO A C 1
ATOM 2434 O O . PRO A 1 304 ? -2.097 18.728 -35.841 1.00 51.72 304 PRO A O 1
ATOM 2437 N N . GLN A 1 305 ? -1.906 20.952 -36.179 1.00 51.06 305 GLN A N 1
ATOM 2438 C CA . GLN A 1 305 ? -3.341 21.206 -36.174 1.00 51.06 305 GLN A CA 1
ATOM 2439 C C . GLN A 1 305 ? -3.921 20.371 -37.309 1.00 51.06 305 GLN A C 1
ATOM 2441 O O . GLN A 1 305 ? -3.490 20.512 -38.450 1.00 51.06 305 GLN A O 1
ATOM 2446 N N . GLY A 1 306 ? -4.810 19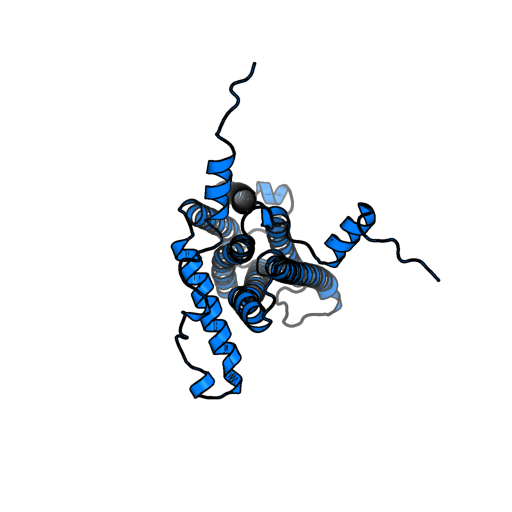.434 -36.978 1.00 49.97 306 GLY A N 1
ATOM 2447 C CA . GLY A 1 306 ? -5.500 18.659 -37.994 1.00 49.97 306 GLY A CA 1
ATOM 2448 C C . GLY A 1 306 ? -6.178 19.638 -38.939 1.00 49.97 306 GLY A C 1
ATOM 2449 O O . GLY A 1 306 ? -7.054 20.390 -38.507 1.00 49.97 306 GLY A O 1
ATOM 2450 N N . ASP A 1 307 ? -5.737 19.653 -40.195 1.00 40.94 307 ASP A N 1
ATOM 2451 C CA . ASP A 1 307 ? -6.403 20.387 -41.258 1.00 40.94 307 ASP A CA 1
ATOM 2452 C C . ASP A 1 307 ? -7.818 19.821 -41.371 1.00 40.94 307 ASP A C 1
ATOM 2454 O O . ASP A 1 307 ? -8.044 18.715 -41.864 1.00 40.94 307 ASP A O 1
ATOM 2458 N N . GLY A 1 308 ? -8.772 20.569 -40.824 1.00 48.56 308 GLY A N 1
ATOM 2459 C CA . GLY A 1 308 ? -10.183 20.321 -41.024 1.00 48.56 308 GLY A CA 1
ATOM 2460 C C . GLY A 1 308 ? -10.536 20.608 -42.476 1.00 48.56 308 GLY A C 1
ATOM 2461 O O . GLY A 1 308 ? -10.631 21.772 -42.865 1.00 48.56 308 GLY A O 1
ATOM 2462 N N . HIS A 1 309 ? -10.777 19.545 -43.239 1.00 36.81 309 HIS A N 1
ATOM 2463 C CA . HIS A 1 309 ? -11.595 19.555 -44.446 1.00 36.81 309 HIS A CA 1
ATOM 2464 C C . HIS A 1 309 ? -12.514 18.336 -44.464 1.00 36.81 309 HIS A C 1
ATOM 2466 O O . HIS A 1 309 ? -12.019 17.212 -44.227 1.00 36.81 309 HIS A O 1
#

Sequence (309 aa):
MSEEVSAPLQVAVMVEEDHRVLPFRLRDIEPFFEFSEIHAVAKPLDTLQVELRFQSKLAFQAWTKEYWITLGIGVLAFLLGSVSPEILSGGDASKIGLTGLNSIHGFAYFQMLLSLVFWGWFAMQIWRLFPIMRIHALSLLFFWNITVLAQILFHKQQMNFPIGANLGGMMEGTLATLVVMFFIYYFGRAVAETRDYHVEEYHVHEDVRLMEMEMAEHSLRGWGCLLTLWCVLITLSAWSGAHFVAERGAERIGAFTTHLLTGSISIPLFIALIWYPQRMLGTGAEVKTRAAINAKLELDGKLPQGDGH

Radius of gyration: 23.9 Å; Cα contacts (8 Å, |Δi|>4): 275; chains: 1; bounding box: 69×63×74 Å

pLDDT: mean 84.24, std 16.2, range [31.59, 98.38]